Protein AF-A0ABD0XWW6-F1 (afdb_monomer)

Nearest PDB structures (foldseek):
  5okc-assembly2_B  TM=7.308E-01  e=3.152E-10  Saccharomyces cerevisiae S288C
  5msm-assembly1_A  TM=7.434E-01  e=5.131E-10  Saccharomyces cerevisiae S288C
  5oki-assembly1_G  TM=7.152E-01  e=3.560E-10  Saccharomyces cerevisiae S288C
  5msm-assembly2_D  TM=6.848E-01  e=6.547E-10  Saccharomyces cerevisiae S288C
  5oki-assembly2_C  TM=6.981E-01  e=3.603E-09  Saccharomyces cerevisiae S288C

Sequence (220 aa):
MASKNYENKKQETTEIVTYVRTIDDVKTVIGHAKLDSGELRPLTQVLYMGESTPDYRLLELTPEVAQALREGSELVFRGKRDDRAVLCTSDATFEAKEAETSNSLLLIPGLKFPAEIPAADGSDRILERKEIVGVFYEYIELRKSTPRLGRLRSLLVPYAGPELERDDDTTQSFTTESLLESGGAQMSREELDVALRELTAFQVDGTRKELIYLQSIQYH

pLDDT: mean 81.12, std 18.01, range [33.34, 97.44]

Organism: NCBI:txid642074

Radius of gyration: 30.98 Å; Cα contacts (8 Å, |Δi|>4): 294; chains: 1; bounding box: 64×81×83 Å

Foldseek 3Di:
DDDDDDDDDDDPDPPPPDDDDDPVNVVVVCVVVVHDPLQDFLEDEDEDADPAQPPDAAADDDPVRVVCVVVVWDWDWFADPPDQIWIATQAFIWGKDKDFDPDKDFDKPPDDDPVRTDRCPVDHRDYHYIHGNDIDGMHIYIHTDQWDCPLVVVLAAADPDPVPDDPPVPRDADDLVRCRVVSSTNTHSNSSVVSLVVQCWDFDPDPTGHTHGYDPPPDD

Solvent-accessible surface area (backbone atoms only — not comparable to full-atom values): 13699 Å² total; per-residue (Å²): 135,86,82,81,84,82,81,83,78,80,81,82,80,80,79,80,78,77,86,76,89,50,70,67,57,51,53,52,51,38,58,75,68,69,53,63,71,85,80,40,58,35,69,45,76,46,80,40,82,42,98,57,67,68,98,75,80,51,69,56,68,52,74,68,58,48,48,39,53,75,74,68,50,67,74,44,80,29,43,47,96,91,48,78,42,27,41,19,41,63,67,44,30,21,42,47,41,84,42,78,49,100,56,80,44,73,43,49,80,87,71,79,54,76,90,78,46,68,75,63,81,82,64,77,74,44,80,40,87,38,46,37,40,39,80,36,51,55,32,32,43,65,41,85,48,78,72,68,59,71,55,46,56,74,67,42,49,75,52,79,48,85,92,65,63,67,97,54,90,82,65,80,68,40,43,78,65,49,32,48,73,70,24,57,37,64,46,10,61,51,46,45,58,52,48,34,55,76,53,52,39,45,73,47,96,62,101,57,57,31,42,26,22,63,65,81,79,77,84,124

InterPro domains:
  IPR019128 Sister chromatid cohesion protein Dcc1 [PF09724] (56-207)
  IPR019128 Sister chromatid cohesion protein Dcc1 [PTHR13395] (30-207)

Structure (mmCIF, N/CA/C/O backbone):
data_AF-A0ABD0XWW6-F1
#
_entry.id   AF-A0ABD0XWW6-F1
#
loop_
_atom_site.group_PDB
_atom_site.id
_atom_site.type_symbol
_atom_site.label_atom_id
_atom_site.label_alt_id
_atom_site.label_comp_id
_atom_site.label_asym_id
_atom_site.label_entity_id
_atom_site.label_seq_id
_atom_site.pdbx_PDB_ins_code
_atom_site.Cartn_x
_atom_site.Cartn_y
_atom_site.Cartn_z
_atom_site.occupancy
_atom_site.B_iso_or_equiv
_atom_site.auth_seq_id
_atom_site.auth_comp_id
_atom_site.auth_asym_id
_atom_site.auth_atom_id
_atom_site.pdbx_PDB_model_num
ATOM 1 N N . MET A 1 1 ? 3.901 -67.668 32.234 1.00 37.88 1 MET A N 1
ATOM 2 C CA . MET A 1 1 ? 4.712 -66.455 31.992 1.00 37.88 1 MET A CA 1
ATOM 3 C C . MET A 1 1 ? 3.785 -65.386 31.449 1.00 37.88 1 MET A C 1
ATOM 5 O O . MET A 1 1 ? 2.943 -65.703 30.623 1.00 37.88 1 MET A O 1
ATOM 9 N N . ALA A 1 2 ? 3.851 -64.197 32.040 1.00 33.59 2 ALA A N 1
ATOM 10 C CA . ALA A 1 2 ? 2.798 -63.191 32.032 1.00 33.59 2 ALA A CA 1
ATOM 11 C C . ALA A 1 2 ? 2.729 -62.372 30.734 1.00 33.59 2 ALA A C 1
ATOM 13 O O . ALA A 1 2 ? 3.732 -61.804 30.304 1.00 33.59 2 ALA A O 1
ATOM 14 N N . SER A 1 3 ? 1.520 -62.245 30.185 1.00 33.34 3 SER A N 1
ATOM 15 C CA . SER A 1 3 ? 1.154 -61.204 29.223 1.00 33.34 3 SER A CA 1
ATOM 16 C C . SER A 1 3 ? 0.865 -59.910 29.987 1.00 33.34 3 SER A C 1
ATOM 18 O O . SER A 1 3 ? 0.011 -59.889 30.873 1.00 33.34 3 SER A O 1
ATOM 20 N N . LYS A 1 4 ? 1.597 -58.837 29.676 1.00 37.00 4 LYS A N 1
ATOM 21 C CA . LYS A 1 4 ? 1.363 -57.496 30.226 1.00 37.00 4 LYS A CA 1
ATOM 22 C C . LYS A 1 4 ? 0.306 -56.779 29.384 1.00 37.00 4 LYS A C 1
ATOM 24 O O . LYS A 1 4 ? 0.578 -56.433 28.239 1.00 37.00 4 LYS A O 1
ATOM 29 N N . ASN A 1 5 ? -0.861 -56.529 29.972 1.00 36.97 5 ASN A N 1
ATOM 30 C CA . ASN A 1 5 ? -1.795 -55.513 29.494 1.00 36.97 5 ASN A CA 1
ATOM 31 C C . ASN A 1 5 ? -1.258 -54.139 29.912 1.00 36.97 5 ASN A C 1
ATOM 33 O O . ASN A 1 5 ? -1.101 -53.875 31.102 1.00 36.97 5 ASN A O 1
ATOM 37 N N . TYR A 1 6 ? -0.961 -53.285 28.937 1.00 34.41 6 TYR A N 1
ATOM 38 C CA . TYR A 1 6 ? -0.741 -51.861 29.167 1.00 34.41 6 TYR A CA 1
ATOM 39 C C . TYR A 1 6 ? -2.100 -51.160 29.118 1.00 34.41 6 TYR A C 1
ATOM 41 O O . TYR A 1 6 ? -2.761 -51.141 28.082 1.00 34.41 6 TYR A O 1
ATOM 49 N N . GLU A 1 7 ? -2.528 -50.627 30.259 1.00 39.66 7 GLU A N 1
ATOM 50 C CA . GLU A 1 7 ? -3.723 -49.797 30.383 1.00 39.66 7 GLU A CA 1
ATOM 51 C C . GLU A 1 7 ? -3.531 -48.450 29.674 1.00 39.66 7 GLU A C 1
ATOM 53 O O . GLU A 1 7 ? -2.524 -47.757 29.846 1.00 39.66 7 GLU A O 1
ATOM 58 N N . ASN A 1 8 ? -4.539 -48.083 28.883 1.00 37.31 8 ASN A N 1
ATOM 59 C CA . ASN A 1 8 ? -4.685 -46.793 28.221 1.00 37.31 8 ASN A CA 1
ATOM 60 C C . ASN A 1 8 ? -4.735 -45.650 29.247 1.00 37.31 8 ASN A C 1
ATOM 62 O O . ASN A 1 8 ? -5.709 -45.513 29.990 1.00 37.31 8 ASN A O 1
ATOM 66 N N . LYS A 1 9 ? -3.738 -44.760 29.223 1.00 40.16 9 LYS A N 1
ATOM 67 C CA . LYS A 1 9 ? -3.875 -43.417 29.800 1.00 40.16 9 LYS A CA 1
ATOM 68 C C . LYS A 1 9 ? -4.798 -42.592 28.902 1.00 40.16 9 LYS A C 1
ATOM 70 O O . LYS A 1 9 ? -4.455 -42.305 27.758 1.00 40.16 9 LYS A O 1
ATOM 75 N N . LYS A 1 10 ? -5.967 -42.225 29.433 1.00 42.50 10 LYS A N 1
ATOM 76 C CA . LYS A 1 10 ? -6.870 -41.222 28.854 1.00 42.50 10 LYS A CA 1
ATOM 77 C C . LYS A 1 10 ? -6.093 -39.929 28.582 1.00 42.50 10 LYS A C 1
ATOM 79 O O . LYS A 1 10 ? -5.456 -39.397 29.486 1.00 42.50 10 LYS A O 1
ATOM 84 N N . GLN A 1 11 ? -6.155 -39.451 27.344 1.00 44.72 11 GLN A N 1
ATOM 85 C CA . GLN A 1 11 ? -5.755 -38.098 26.976 1.00 44.72 11 GLN A CA 1
ATOM 86 C C . GLN A 1 11 ? -6.822 -37.138 27.515 1.00 44.72 11 GLN A C 1
ATOM 88 O O . GLN A 1 11 ? -7.965 -37.174 27.064 1.00 44.72 11 GLN A O 1
ATOM 93 N N . GLU A 1 12 ? -6.472 -36.327 28.511 1.00 42.78 12 GLU A N 1
ATOM 94 C CA . GLU A 1 12 ? -7.276 -35.172 28.912 1.00 42.78 12 GLU A CA 1
ATOM 95 C C . GLU A 1 12 ? -7.190 -34.121 27.805 1.00 42.78 12 GLU A C 1
ATOM 97 O O . GLU A 1 12 ? -6.126 -33.578 27.510 1.00 42.78 12 GLU A O 1
ATOM 102 N N . THR A 1 13 ? -8.317 -33.881 27.143 1.00 40.31 13 THR A N 1
ATOM 103 C CA . THR A 1 13 ? -8.487 -32.782 26.199 1.00 40.31 13 THR A CA 1
ATOM 104 C C . THR A 1 13 ? -8.699 -31.516 27.023 1.00 40.31 13 THR A C 1
ATOM 106 O O . THR A 1 13 ? -9.773 -31.312 27.581 1.00 40.31 13 THR A O 1
ATOM 109 N N . THR A 1 14 ? -7.664 -30.691 27.167 1.00 44.31 14 THR A N 1
ATOM 110 C CA . THR A 1 14 ? -7.791 -29.380 27.811 1.00 44.31 14 THR A CA 1
ATOM 111 C C . THR A 1 14 ? -8.633 -28.483 26.908 1.00 44.31 14 THR A C 1
ATOM 113 O O . THR A 1 14 ? -8.141 -27.980 25.899 1.00 44.31 14 THR A O 1
ATOM 116 N N . GLU A 1 15 ? -9.910 -28.303 27.240 1.00 46.75 15 GLU A N 1
ATOM 117 C CA . GLU A 1 15 ? -10.746 -27.277 26.620 1.00 46.75 15 GLU A CA 1
ATOM 118 C C . GLU A 1 15 ? -10.122 -25.905 26.907 1.00 46.75 15 GLU A C 1
ATOM 120 O O . GLU A 1 15 ? -10.083 -25.441 28.049 1.00 46.75 15 GLU A O 1
ATOM 125 N N . ILE A 1 16 ? -9.591 -25.254 25.872 1.00 59.53 16 ILE A N 1
ATOM 126 C CA . ILE A 1 16 ? -9.167 -23.859 25.964 1.00 59.53 16 ILE A CA 1
ATOM 127 C C . ILE A 1 16 ? -10.449 -23.030 26.008 1.00 59.53 16 ILE A C 1
ATOM 129 O O . ILE A 1 16 ? -11.029 -22.704 24.975 1.00 59.53 16 ILE A O 1
ATOM 133 N N . VAL A 1 17 ? -10.921 -22.712 27.213 1.00 59.56 17 VAL A N 1
ATOM 134 C CA . VAL A 1 17 ? -12.031 -21.775 27.391 1.00 59.56 17 VAL A CA 1
ATOM 135 C C . VAL A 1 17 ? -11.542 -20.395 26.956 1.00 59.56 17 VAL A C 1
ATOM 137 O O . VAL A 1 17 ? -10.771 -19.736 27.655 1.00 59.56 17 VAL A O 1
ATOM 140 N N . THR A 1 18 ? -11.965 -19.951 25.775 1.00 75.12 18 THR A N 1
ATOM 141 C CA . THR A 1 18 ? -11.701 -18.595 25.293 1.00 75.12 18 THR A CA 1
ATOM 142 C C . THR A 1 18 ? -12.451 -17.600 26.175 1.00 75.12 18 THR A C 1
ATOM 144 O O . THR A 1 18 ? -13.680 -17.618 26.228 1.00 75.12 18 THR A O 1
ATOM 147 N N . TYR A 1 19 ? -11.719 -16.738 26.881 1.00 84.69 19 TYR A N 1
ATOM 148 C CA . TYR A 1 19 ? -12.300 -15.715 27.749 1.00 84.69 19 TYR A CA 1
ATOM 149 C C . TYR A 1 19 ? -13.230 -14.773 26.966 1.00 84.69 19 TYR A C 1
ATOM 151 O O . TYR A 1 19 ? -12.827 -14.179 25.965 1.00 84.69 19 TYR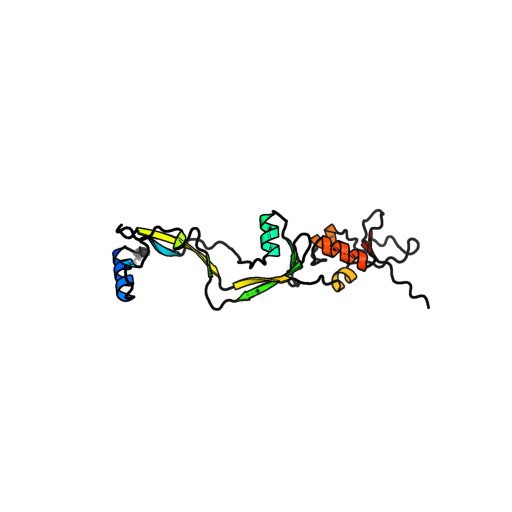 A O 1
ATOM 159 N N . VAL A 1 20 ? -14.460 -14.590 27.451 1.00 91.25 20 VAL A N 1
ATOM 160 C CA . VAL A 1 20 ? -15.443 -13.655 26.887 1.00 91.25 20 VAL A CA 1
ATOM 161 C C . VAL A 1 20 ? -15.618 -12.486 27.851 1.00 91.25 20 VAL A C 1
ATOM 163 O O . VAL A 1 20 ? -15.899 -12.683 29.029 1.00 91.25 20 VAL A O 1
ATOM 166 N N . ARG A 1 21 ? -15.442 -11.260 27.350 1.00 94.31 21 ARG A N 1
ATOM 167 C CA . ARG A 1 21 ? -15.533 -10.034 28.142 1.00 94.31 21 ARG A CA 1
ATOM 168 C C . ARG A 1 21 ? -16.995 -9.754 28.466 1.00 94.31 21 ARG A C 1
ATOM 170 O O . ARG A 1 21 ? -17.825 -9.704 27.562 1.00 94.31 21 ARG A O 1
ATOM 177 N N . THR A 1 22 ? -17.283 -9.505 29.736 1.00 95.44 22 THR A N 1
ATOM 178 C CA . THR A 1 22 ? -18.622 -9.141 30.213 1.00 95.44 22 THR A CA 1
ATOM 179 C C . THR A 1 22 ? -18.749 -7.640 30.474 1.00 95.44 22 THR A C 1
ATOM 181 O O . THR A 1 22 ? -17.762 -6.902 30.509 1.00 95.44 22 THR A O 1
ATOM 184 N N . ILE A 1 23 ? -19.983 -7.160 30.658 1.00 94.81 23 ILE A N 1
ATOM 185 C CA . ILE A 1 23 ? -20.244 -5.752 30.997 1.00 94.81 23 ILE A CA 1
ATOM 186 C C . ILE A 1 23 ? -19.627 -5.401 32.358 1.00 94.81 23 ILE A C 1
ATOM 188 O O . ILE A 1 23 ? -19.084 -4.308 32.515 1.00 94.81 23 ILE A O 1
ATOM 192 N N . ASP A 1 24 ? -19.666 -6.319 33.325 1.00 94.81 24 ASP A N 1
ATOM 193 C CA . ASP A 1 24 ? -19.107 -6.090 34.660 1.00 94.81 24 ASP A CA 1
ATOM 194 C C . ASP A 1 24 ? -17.578 -6.017 34.638 1.00 94.81 24 ASP A C 1
ATOM 196 O O . ASP A 1 24 ? -16.993 -5.173 35.323 1.00 94.81 24 ASP A O 1
ATOM 200 N N . ASP A 1 25 ? -16.927 -6.794 33.766 1.00 95.06 25 ASP A N 1
ATOM 201 C CA . ASP A 1 25 ? -15.493 -6.639 33.507 1.00 95.06 25 ASP A CA 1
ATOM 202 C C . ASP A 1 25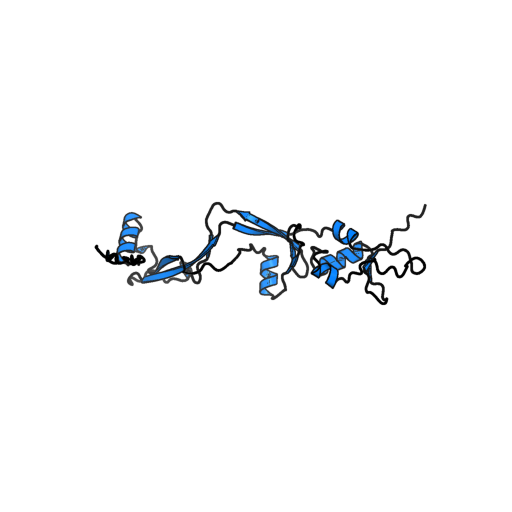 ? -15.177 -5.236 32.975 1.00 95.06 25 ASP A C 1
ATOM 204 O O . ASP A 1 25 ? -14.221 -4.596 33.410 1.00 95.06 25 ASP A O 1
ATOM 208 N N . VAL A 1 26 ? -15.987 -4.732 32.038 1.00 94.75 26 VAL A N 1
ATOM 209 C CA . VAL A 1 26 ? -15.800 -3.393 31.460 1.00 94.75 26 VAL A CA 1
ATOM 210 C C . VAL A 1 26 ? -16.021 -2.305 32.509 1.00 94.75 26 VAL A C 1
ATOM 212 O O . VAL A 1 26 ? -15.208 -1.388 32.602 1.00 94.75 26 VAL A O 1
ATOM 215 N N . LYS A 1 27 ? -17.065 -2.415 33.339 1.00 93.00 27 LYS A N 1
ATOM 216 C CA . LYS A 1 27 ? -17.309 -1.488 34.458 1.00 93.00 27 LYS A CA 1
ATOM 217 C C . LYS A 1 27 ? -16.139 -1.479 35.443 1.00 93.00 27 LYS A C 1
ATOM 219 O O . LYS A 1 27 ? -15.698 -0.408 35.853 1.00 93.00 27 LYS A O 1
ATOM 224 N N . THR A 1 28 ? -15.601 -2.655 35.763 1.00 95.06 28 THR A N 1
ATOM 225 C CA . THR A 1 28 ? -14.418 -2.809 36.622 1.00 95.06 28 THR A CA 1
ATOM 226 C C . THR A 1 28 ? -13.201 -2.095 36.026 1.00 95.06 28 THR A C 1
ATOM 228 O O . THR A 1 28 ? -12.542 -1.317 36.714 1.00 95.06 28 THR A O 1
ATOM 231 N N . VAL A 1 29 ? -12.935 -2.279 34.727 1.00 94.25 29 VAL A N 1
ATOM 232 C CA . VAL A 1 29 ? -11.824 -1.610 34.022 1.00 94.25 29 VAL A CA 1
ATOM 233 C C . VAL A 1 29 ? -12.005 -0.089 33.976 1.00 94.25 29 VAL A C 1
ATOM 235 O O . VAL A 1 29 ? -11.055 0.634 34.267 1.00 94.25 29 VAL A O 1
ATOM 238 N N . ILE A 1 30 ? -13.209 0.405 33.669 1.00 93.19 30 ILE A N 1
ATOM 239 C CA . ILE A 1 30 ? -13.539 1.844 33.687 1.00 93.19 30 ILE A CA 1
ATOM 240 C C . ILE A 1 30 ? -13.269 2.433 35.079 1.00 93.19 30 ILE A C 1
ATOM 242 O O . ILE A 1 30 ? -12.617 3.473 35.191 1.00 93.19 30 ILE A O 1
ATOM 246 N N . GLY A 1 31 ? -13.703 1.738 36.137 1.00 93.50 31 GLY A N 1
ATOM 247 C CA . GLY A 1 31 ? -13.471 2.141 37.524 1.00 93.50 31 GLY A CA 1
ATOM 248 C C . GLY A 1 31 ? -11.986 2.196 37.891 1.00 93.50 31 GLY A C 1
ATOM 249 O O . GLY A 1 31 ? -11.530 3.185 38.465 1.00 93.50 31 GLY A O 1
ATOM 250 N N . HIS A 1 32 ? -11.200 1.185 37.507 1.00 95.69 32 HIS A N 1
ATOM 251 C CA . HIS A 1 32 ? -9.748 1.184 37.722 1.00 95.69 32 HIS A CA 1
ATOM 252 C C . HIS A 1 32 ? -9.029 2.299 36.956 1.00 95.69 32 HIS A C 1
ATOM 254 O O . HIS A 1 32 ? -8.077 2.882 37.476 1.00 95.69 32 HIS A O 1
ATOM 260 N N . ALA A 1 33 ? -9.503 2.622 35.753 1.00 94.19 33 ALA A N 1
ATOM 261 C CA . ALA A 1 33 ? -8.977 3.710 34.937 1.00 94.19 33 ALA A CA 1
ATOM 262 C C . ALA A 1 33 ? -9.426 5.106 35.415 1.00 94.19 33 ALA A C 1
ATOM 264 O O . ALA A 1 33 ? -8.937 6.102 34.887 1.00 94.19 33 ALA A O 1
ATOM 265 N N . LYS A 1 34 ? -10.318 5.190 36.418 1.00 93.81 34 LYS A N 1
ATOM 266 C CA . LYS A 1 34 ? -10.910 6.440 36.935 1.00 93.81 34 LYS A CA 1
ATOM 267 C C . LYS A 1 34 ? -11.585 7.279 35.843 1.00 93.81 34 LYS A C 1
ATOM 269 O O . LYS A 1 34 ? -11.552 8.505 35.896 1.00 93.81 34 LYS A O 1
ATOM 274 N N . LEU A 1 35 ? -12.170 6.613 34.850 1.00 91.44 35 LEU A N 1
ATOM 275 C CA . LEU A 1 35 ? -12.908 7.271 33.775 1.00 91.44 35 LEU A CA 1
ATOM 276 C C . LEU A 1 35 ? -14.341 7.554 34.228 1.00 91.44 35 LEU A C 1
ATOM 278 O O . LEU A 1 35 ? -14.965 6.703 34.868 1.00 91.44 35 LEU A O 1
ATOM 282 N N . ASP A 1 36 ? -14.879 8.716 33.859 1.00 88.31 36 ASP A N 1
ATOM 283 C CA . ASP A 1 36 ? -16.295 9.002 34.067 1.00 88.31 36 ASP A CA 1
ATOM 284 C C . ASP A 1 36 ? -17.133 8.254 33.024 1.00 88.31 36 ASP A C 1
ATOM 286 O O . ASP A 1 36 ? -17.055 8.502 31.821 1.00 88.31 36 ASP A O 1
ATOM 290 N N . SER A 1 37 ? -17.964 7.324 33.491 1.00 83.56 37 SER A N 1
ATOM 291 C CA . SER A 1 37 ? -18.870 6.566 32.631 1.00 83.56 37 SER A CA 1
ATOM 292 C C . SER A 1 37 ? -19.864 7.436 31.854 1.00 83.56 37 SER A C 1
ATOM 294 O O . SER A 1 37 ? -20.286 7.009 30.780 1.00 83.56 37 SER A O 1
ATOM 296 N N . GLY A 1 38 ? -20.213 8.624 32.365 1.00 84.69 38 GLY A N 1
ATOM 297 C CA . GLY A 1 38 ? -21.102 9.579 31.700 1.00 84.69 38 GLY A CA 1
ATOM 298 C C . GLY A 1 38 ? -20.455 10.290 30.509 1.00 84.69 38 GLY A C 1
ATOM 299 O O . GLY A 1 38 ? -21.157 10.729 29.602 1.00 84.69 38 GLY A O 1
ATOM 300 N N . GLU A 1 39 ? -19.122 10.347 30.467 1.00 86.62 39 GLU A N 1
ATOM 301 C CA . GLU A 1 39 ? -18.358 10.917 29.349 1.00 86.62 39 GLU A CA 1
ATOM 302 C C . GLU A 1 39 ? -18.062 9.882 28.248 1.00 86.62 39 GLU A C 1
ATOM 304 O O . GLU A 1 39 ? -17.623 10.226 27.147 1.00 86.62 39 GLU A O 1
ATOM 309 N N . LEU A 1 40 ? -18.318 8.598 28.515 1.00 89.56 40 LEU A N 1
ATOM 310 C CA . LEU A 1 40 ? -18.080 7.510 27.574 1.00 89.56 40 LEU A CA 1
ATOM 311 C C . LEU A 1 40 ? -19.327 7.203 26.744 1.00 89.56 40 LEU A C 1
ATOM 313 O O . LEU A 1 40 ? -20.445 7.126 27.247 1.00 89.56 40 LEU A O 1
ATOM 317 N N . ARG A 1 41 ? -19.119 6.889 25.463 1.00 91.50 41 ARG A N 1
ATOM 318 C CA . ARG A 1 41 ? -20.184 6.361 24.599 1.00 91.50 41 ARG A CA 1
ATOM 319 C C . ARG A 1 41 ? -20.730 5.034 25.161 1.00 91.50 41 ARG A C 1
ATOM 321 O O . ARG A 1 41 ? -19.966 4.275 25.776 1.00 91.50 41 ARG A O 1
ATOM 328 N N . PRO A 1 42 ? -22.018 4.713 24.931 1.00 91.88 42 PRO A N 1
ATOM 329 C CA . PRO A 1 42 ? -22.644 3.507 25.476 1.00 91.88 42 PRO A CA 1
ATOM 330 C C . PRO A 1 42 ? -22.154 2.217 24.801 1.00 91.88 42 PRO A C 1
ATOM 332 O O . PRO A 1 42 ? -22.371 1.135 25.330 1.00 91.88 42 PRO A O 1
ATOM 335 N N . LEU A 1 43 ? -21.450 2.296 23.668 1.00 94.12 43 LEU A N 1
ATOM 336 C CA . LEU A 1 43 ? -20.872 1.133 22.995 1.00 94.12 43 LEU A CA 1
ATOM 337 C C . LEU A 1 43 ? -19.422 0.889 23.434 1.00 94.12 43 LEU A C 1
ATOM 339 O O . LEU A 1 43 ? -18.569 1.767 23.301 1.00 94.12 43 LEU A O 1
ATOM 343 N N . THR A 1 44 ? -19.121 -0.330 23.877 1.00 94.50 44 THR A N 1
ATOM 344 C CA . THR A 1 44 ? -17.755 -0.827 24.071 1.00 94.50 44 THR A CA 1
ATOM 345 C C . THR A 1 44 ? -17.447 -1.897 23.028 1.00 94.50 44 THR A C 1
ATOM 347 O O . THR A 1 44 ? -18.075 -2.953 22.999 1.00 94.50 44 THR A O 1
ATOM 350 N N . GLN A 1 45 ? -16.450 -1.634 22.183 1.00 95.38 45 GLN A N 1
ATOM 351 C CA . GLN A 1 45 ? -15.968 -2.591 21.186 1.00 95.38 45 GLN A CA 1
ATOM 352 C C . GLN A 1 45 ? -14.826 -3.418 21.787 1.00 95.38 45 GLN A C 1
ATOM 354 O O . GLN A 1 45 ? -13.772 -2.876 22.115 1.00 95.38 45 GLN A O 1
ATOM 359 N N . VAL A 1 46 ? -15.045 -4.719 21.971 1.00 95.88 46 VAL A N 1
ATOM 360 C CA . VAL A 1 46 ? -14.077 -5.646 22.566 1.00 95.88 46 VAL A CA 1
ATOM 361 C C . VAL A 1 46 ? -13.303 -6.336 21.452 1.00 95.88 46 VAL A C 1
ATOM 363 O O . VAL A 1 46 ? -13.897 -6.997 20.600 1.00 95.88 46 VAL A O 1
ATOM 366 N N . LEU A 1 47 ? -11.981 -6.186 21.470 1.00 94.88 47 LEU A N 1
ATOM 367 C CA . LEU A 1 47 ? -11.101 -6.722 20.437 1.00 94.88 47 LEU A CA 1
ATOM 368 C C . LEU A 1 47 ? -10.666 -8.151 20.769 1.00 94.88 47 LEU A C 1
ATOM 370 O O . LEU A 1 47 ? -10.217 -8.428 21.881 1.00 94.88 47 LEU A O 1
ATOM 374 N N . TYR A 1 48 ? -10.762 -9.032 19.781 1.00 93.88 48 TYR A N 1
ATOM 375 C CA . TYR A 1 48 ? -10.302 -10.415 19.825 1.00 93.88 48 TYR A CA 1
ATOM 376 C C . TYR A 1 48 ? -9.416 -10.698 18.622 1.00 93.88 48 TYR A C 1
ATOM 378 O O . TYR A 1 48 ? -9.627 -10.125 17.557 1.00 93.88 48 TYR A O 1
ATOM 386 N N . MET A 1 49 ? -8.463 -11.615 18.764 1.00 92.19 49 MET A N 1
ATOM 387 C CA . MET A 1 49 ? -7.768 -12.149 17.596 1.00 92.19 49 MET A CA 1
ATOM 388 C C . MET A 1 49 ? -8.750 -12.972 16.761 1.00 92.19 49 MET A C 1
ATOM 390 O O . MET A 1 49 ? -9.464 -13.812 17.312 1.00 92.19 49 MET A O 1
ATOM 394 N N . GLY A 1 50 ? -8.812 -12.695 15.459 1.00 89.00 50 GLY A N 1
ATOM 395 C CA . GLY A 1 50 ? -9.527 -13.546 14.513 1.00 89.00 50 GLY A CA 1
ATOM 396 C C . GLY A 1 50 ? -8.833 -14.901 14.354 1.00 89.00 50 GLY A C 1
ATOM 397 O O . GLY A 1 50 ? -7.651 -15.049 14.664 1.00 89.00 50 GLY A O 1
ATOM 398 N N . GLU A 1 51 ? -9.568 -15.895 13.861 1.00 84.50 51 GLU A N 1
ATOM 399 C CA . GLU A 1 51 ? -9.053 -17.261 13.663 1.00 84.50 51 GLU A CA 1
ATOM 400 C C . GLU A 1 51 ? -8.065 -17.368 12.493 1.00 84.50 51 GLU A C 1
ATOM 402 O O . GLU A 1 51 ? -7.229 -18.267 12.456 1.00 84.50 51 GLU A O 1
ATOM 407 N N . SER A 1 52 ? -8.153 -16.437 11.541 1.00 78.12 52 SER A N 1
ATOM 408 C CA . SER A 1 52 ? -7.301 -16.376 10.360 1.00 78.12 52 SER A CA 1
ATOM 409 C C . SER A 1 52 ? -6.724 -14.979 10.202 1.00 78.12 52 SER A C 1
ATOM 411 O O . SER A 1 52 ? -7.445 -13.985 10.288 1.00 78.12 52 SER A O 1
ATOM 413 N N . THR A 1 53 ? -5.434 -14.920 9.895 1.00 76.56 53 THR A N 1
ATOM 414 C CA . THR A 1 53 ? -4.735 -13.711 9.460 1.00 76.56 53 THR A CA 1
ATOM 415 C C . THR A 1 53 ? -4.481 -13.840 7.961 1.00 76.56 53 THR A C 1
ATOM 417 O O . THR A 1 53 ? -3.565 -14.569 7.571 1.00 76.56 53 THR A O 1
ATOM 420 N N . PRO A 1 54 ? -5.313 -13.231 7.098 1.00 81.75 54 PRO A N 1
ATOM 421 C CA . PRO A 1 54 ? -5.068 -13.249 5.664 1.00 81.75 54 PRO A CA 1
ATOM 422 C C . PRO A 1 54 ? -3.721 -12.594 5.357 1.00 81.75 54 PRO A C 1
ATOM 424 O O . PRO A 1 54 ? -3.258 -11.732 6.109 1.00 81.75 54 PRO A O 1
ATOM 427 N N . ASP A 1 55 ? -3.115 -12.982 4.239 1.00 88.88 55 ASP A N 1
ATOM 428 C CA . ASP A 1 55 ? -1.849 -12.412 3.775 1.00 88.88 55 ASP A CA 1
ATOM 429 C C . ASP A 1 55 ? -2.086 -11.031 3.146 1.00 88.88 55 ASP A C 1
ATOM 431 O O . ASP A 1 55 ? -2.140 -10.856 1.928 1.00 88.88 55 ASP A O 1
ATOM 435 N N . TYR A 1 56 ? -2.354 -10.050 4.004 1.00 93.06 56 TYR A N 1
ATOM 436 C CA . TYR A 1 56 ? -2.475 -8.653 3.619 1.00 93.06 56 TYR A CA 1
ATOM 437 C C . TYR A 1 56 ? -1.126 -7.948 3.738 1.00 93.06 56 TYR A C 1
ATOM 439 O O . TYR A 1 56 ? -0.303 -8.257 4.596 1.00 93.06 56 TYR A O 1
ATOM 447 N N . ARG A 1 57 ? -0.934 -6.916 2.919 1.00 93.56 57 ARG A N 1
ATOM 448 C CA . ARG A 1 57 ? 0.150 -5.942 3.072 1.00 93.56 57 ARG A CA 1
ATOM 449 C C . ARG A 1 57 ? -0.454 -4.550 3.099 1.00 93.56 57 ARG A C 1
ATOM 451 O O . ARG A 1 57 ? -1.443 -4.284 2.415 1.00 93.56 57 ARG A O 1
ATOM 458 N N . LEU A 1 58 ? 0.128 -3.671 3.905 1.00 95.75 58 LEU A N 1
ATOM 459 C CA . LEU A 1 58 ? -0.293 -2.279 3.982 1.00 95.75 58 LEU A CA 1
ATOM 460 C C . LEU A 1 58 ? 0.493 -1.463 2.960 1.00 95.75 58 LEU A C 1
ATOM 462 O O . LEU A 1 58 ? 1.718 -1.541 2.915 1.00 95.75 58 LEU A O 1
ATOM 466 N N . LEU A 1 59 ? -0.218 -0.681 2.155 1.00 96.19 59 LEU A N 1
ATOM 467 C CA . LEU A 1 59 ? 0.355 0.248 1.189 1.00 96.19 59 LEU A CA 1
ATOM 468 C C . LEU A 1 59 ? -0.080 1.664 1.559 1.00 96.19 59 LEU A C 1
ATOM 470 O O . LEU A 1 59 ? -1.276 1.949 1.633 1.00 96.19 59 LEU A O 1
ATOM 474 N N . GLU A 1 60 ? 0.886 2.547 1.783 1.00 95.38 60 GLU A N 1
ATOM 475 C CA . GLU A 1 60 ? 0.630 3.970 1.951 1.00 95.38 60 GLU A CA 1
ATOM 476 C C . GLU A 1 60 ? 0.332 4.595 0.586 1.00 95.38 60 GLU A C 1
ATOM 478 O O . GLU A 1 60 ? 1.140 4.532 -0.341 1.00 95.38 60 GLU A O 1
ATOM 483 N N . LEU A 1 61 ? -0.845 5.203 0.457 1.00 94.88 61 LEU A N 1
ATOM 484 C CA . LEU A 1 61 ? -1.272 5.842 -0.781 1.00 94.88 61 LEU A CA 1
ATOM 485 C C . LEU A 1 61 ? -0.980 7.339 -0.723 1.00 94.88 61 LEU A C 1
ATOM 487 O O . LEU A 1 61 ? -1.508 8.046 0.139 1.00 94.88 61 LEU A O 1
ATOM 491 N N . THR A 1 62 ? -0.209 7.841 -1.688 1.00 94.19 62 THR A N 1
ATOM 492 C CA . THR A 1 62 ? -0.116 9.289 -1.911 1.00 94.19 62 THR A CA 1
ATOM 493 C C . THR A 1 62 ? -1.463 9.822 -2.425 1.00 94.19 62 THR A C 1
ATOM 495 O O . THR A 1 62 ? -2.265 9.044 -2.959 1.00 94.19 62 THR A O 1
ATOM 498 N N . PRO A 1 63 ? -1.748 11.132 -2.306 1.00 94.81 63 PRO A N 1
ATOM 499 C CA . PRO A 1 63 ? -2.985 11.712 -2.829 1.00 94.81 63 PRO A CA 1
ATOM 500 C C . PRO A 1 63 ? -3.230 11.394 -4.309 1.00 94.81 63 PRO A C 1
ATOM 502 O O . PRO A 1 63 ? -4.361 11.106 -4.692 1.00 94.81 63 PRO A O 1
ATOM 505 N N . GLU A 1 64 ? -2.172 11.395 -5.120 1.00 93.06 64 GLU A N 1
ATOM 506 C CA . GLU A 1 64 ? -2.223 11.093 -6.551 1.00 93.06 64 GLU A CA 1
ATOM 507 C C . GLU A 1 64 ? -2.603 9.629 -6.806 1.00 93.06 64 GLU A C 1
ATOM 509 O O . GLU A 1 64 ? -3.523 9.352 -7.571 1.00 93.06 64 GLU A O 1
ATOM 514 N N . VAL A 1 65 ? -1.955 8.683 -6.116 1.00 95.19 65 VAL A N 1
ATOM 515 C CA . VAL A 1 65 ? -2.240 7.243 -6.263 1.00 95.19 65 VAL A CA 1
ATOM 516 C C . VAL A 1 65 ? -3.636 6.903 -5.733 1.00 95.19 65 VAL A C 1
ATOM 518 O O . VAL A 1 65 ? -4.372 6.131 -6.347 1.00 95.19 65 VAL A O 1
ATOM 521 N N . ALA A 1 66 ? -4.040 7.513 -4.616 1.00 95.62 66 ALA A N 1
ATOM 522 C CA . ALA A 1 66 ? -5.385 7.360 -4.072 1.00 95.62 66 ALA A CA 1
ATOM 523 C C . ALA A 1 66 ? -6.454 7.876 -5.045 1.00 95.62 66 ALA A C 1
ATOM 525 O O . ALA A 1 66 ? -7.517 7.269 -5.160 1.00 95.62 66 ALA A O 1
ATOM 526 N N . GLN A 1 67 ? -6.185 8.984 -5.740 1.00 94.62 67 GLN A N 1
ATOM 527 C CA . GLN A 1 67 ? -7.094 9.514 -6.751 1.00 94.62 67 GLN A CA 1
ATOM 528 C C . GLN A 1 67 ? -7.194 8.578 -7.959 1.00 94.62 67 GLN A C 1
ATOM 530 O O . GLN A 1 67 ? -8.308 8.222 -8.339 1.00 94.62 67 GLN A O 1
ATOM 535 N N . ALA A 1 68 ? -6.060 8.100 -8.477 1.00 93.06 68 ALA A N 1
ATOM 536 C CA . ALA A 1 68 ? -6.027 7.138 -9.576 1.00 93.06 68 ALA A CA 1
ATOM 537 C C . ALA A 1 68 ? -6.857 5.877 -9.259 1.00 93.06 68 ALA A C 1
ATOM 539 O O . ALA A 1 68 ? -7.673 5.447 -10.071 1.00 93.06 68 ALA A O 1
ATOM 540 N N . LEU A 1 69 ? -6.738 5.332 -8.042 1.00 93.12 69 LEU A N 1
ATOM 541 C CA . LEU A 1 69 ? -7.553 4.192 -7.602 1.00 93.12 69 LEU A CA 1
ATOM 542 C C . LEU A 1 69 ? -9.054 4.494 -7.571 1.00 93.12 69 LEU A C 1
ATOM 544 O O . LEU A 1 69 ? -9.854 3.651 -7.970 1.00 93.12 69 LEU A O 1
ATOM 548 N N . ARG A 1 70 ? -9.455 5.681 -7.098 1.00 95.31 70 ARG A N 1
ATOM 549 C CA . ARG A 1 70 ? -10.876 6.078 -7.060 1.00 95.31 70 ARG A CA 1
ATOM 550 C C . ARG A 1 70 ? -11.473 6.234 -8.453 1.00 95.31 70 ARG A C 1
ATOM 552 O O . ARG A 1 70 ? -12.660 5.979 -8.628 1.00 95.31 70 ARG A O 1
ATOM 559 N N . GLU A 1 71 ? -10.663 6.654 -9.416 1.00 95.31 71 GLU A N 1
ATOM 560 C CA . GLU A 1 71 ? -11.051 6.794 -10.822 1.00 95.31 71 GLU A CA 1
ATOM 561 C C . GLU A 1 71 ? -11.089 5.449 -11.563 1.00 95.31 71 GLU A C 1
ATOM 563 O O . GLU A 1 71 ? -11.587 5.381 -12.685 1.00 95.31 71 GLU A O 1
ATOM 568 N N . GLY A 1 72 ? -10.625 4.368 -10.927 1.00 93.56 72 GLY A N 1
ATOM 569 C CA . GLY A 1 72 ? -10.556 3.038 -11.529 1.00 93.56 72 GLY A CA 1
ATOM 570 C C . GLY A 1 72 ? -9.347 2.846 -12.445 1.00 93.56 72 GLY A C 1
ATOM 571 O O . GLY A 1 72 ? -9.343 1.919 -13.254 1.00 93.56 72 GLY A O 1
ATOM 572 N N . SER A 1 73 ? -8.335 3.708 -12.330 1.00 92.44 73 SER A N 1
ATOM 573 C CA . SER A 1 73 ? -7.084 3.587 -13.073 1.00 92.44 73 SER A CA 1
ATOM 574 C C . SER A 1 73 ? -6.291 2.360 -12.622 1.00 92.44 73 SER A C 1
ATOM 576 O O . SER A 1 73 ? -6.294 1.979 -11.449 1.00 92.44 73 SER A O 1
ATOM 578 N N . GLU A 1 74 ? -5.578 1.751 -13.566 1.00 91.19 74 GLU A N 1
ATOM 579 C CA . GLU A 1 74 ? -4.717 0.605 -13.295 1.00 91.19 74 GLU A CA 1
ATOM 580 C C . GLU A 1 74 ? -3.456 1.034 -12.529 1.00 91.19 74 GLU A C 1
ATOM 582 O O . GLU A 1 74 ? -2.802 2.021 -12.876 1.00 91.19 74 GLU A O 1
ATOM 587 N N . LEU A 1 75 ? -3.103 0.262 -11.498 1.00 94.12 75 LEU A N 1
ATOM 588 C CA . LEU A 1 75 ? -1.831 0.367 -10.793 1.00 94.12 75 LEU A CA 1
ATOM 589 C C . LEU A 1 75 ? -1.026 -0.914 -10.994 1.00 94.12 75 LEU A C 1
ATOM 591 O O . LEU A 1 75 ? -1.528 -2.008 -10.737 1.00 94.12 75 LEU A O 1
ATOM 595 N N . VAL A 1 76 ? 0.237 -0.781 -11.397 1.00 94.06 76 VAL A N 1
ATOM 596 C CA . VAL A 1 76 ? 1.086 -1.934 -11.723 1.00 94.06 76 VAL A CA 1
ATOM 597 C C . VAL A 1 76 ? 2.396 -1.873 -10.952 1.00 94.06 76 VAL A C 1
ATOM 599 O O . VAL A 1 76 ? 3.148 -0.906 -11.071 1.00 94.06 76 VAL A O 1
ATOM 602 N N . PHE A 1 77 ? 2.704 -2.929 -10.197 1.00 94.25 77 PHE A N 1
ATOM 603 C CA . PHE A 1 77 ? 4.047 -3.124 -9.656 1.00 94.25 77 PHE A CA 1
ATOM 604 C C . PHE A 1 77 ? 4.990 -3.633 -10.751 1.00 94.25 77 PHE A C 1
ATOM 606 O O . PHE A 1 77 ? 4.678 -4.600 -11.447 1.00 94.25 77 PHE A O 1
ATOM 613 N N . ARG A 1 78 ? 6.159 -2.999 -10.897 1.00 92.50 78 ARG A N 1
ATOM 614 C CA . ARG A 1 78 ? 7.178 -3.354 -11.895 1.00 92.50 78 ARG A CA 1
ATOM 615 C C . ARG A 1 78 ? 8.554 -3.547 -11.264 1.00 92.50 78 ARG A C 1
ATOM 617 O O . ARG A 1 78 ? 9.012 -2.747 -10.448 1.00 92.50 78 ARG A O 1
ATOM 624 N N . GLY A 1 79 ? 9.256 -4.578 -11.719 1.00 89.94 79 GLY A N 1
ATOM 625 C CA . GLY A 1 79 ? 10.634 -4.883 -11.338 1.00 89.94 79 GLY A CA 1
ATOM 626 C C . GLY A 1 79 ? 10.963 -6.352 -11.570 1.00 89.94 79 GLY A C 1
ATOM 627 O O . GLY A 1 79 ? 10.079 -7.206 -11.547 1.00 89.94 79 GLY A O 1
ATOM 628 N N . LYS A 1 80 ? 12.237 -6.654 -11.816 1.00 88.69 80 LYS A N 1
ATOM 629 C CA . LYS A 1 80 ? 12.764 -8.021 -11.789 1.00 88.69 80 LYS A CA 1
ATOM 630 C C . LYS A 1 80 ? 13.103 -8.410 -10.353 1.00 88.69 80 LYS A C 1
ATOM 632 O O . LYS A 1 80 ? 13.121 -7.580 -9.451 1.00 88.69 80 LYS A O 1
ATOM 637 N N . ARG A 1 81 ? 13.428 -9.689 -10.161 1.00 88.38 81 ARG A N 1
ATOM 638 C CA . ARG A 1 81 ? 13.707 -10.290 -8.848 1.00 88.38 81 ARG A CA 1
ATOM 639 C C . ARG A 1 81 ? 14.735 -9.524 -8.005 1.00 88.38 81 ARG A C 1
ATOM 641 O O . ARG A 1 81 ? 14.588 -9.469 -6.792 1.00 88.38 81 ARG A O 1
ATOM 648 N N . ASP A 1 82 ? 15.756 -8.962 -8.646 1.00 88.00 82 ASP A N 1
ATOM 649 C CA . ASP A 1 82 ? 16.864 -8.284 -7.966 1.00 88.00 82 ASP A CA 1
ATOM 650 C C . ASP A 1 82 ? 16.745 -6.741 -8.031 1.00 88.00 82 ASP A C 1
ATOM 652 O O . ASP A 1 82 ? 17.660 -6.024 -7.625 1.00 88.00 82 ASP A O 1
ATOM 656 N N . ASP A 1 83 ? 15.625 -6.216 -8.544 1.00 88.50 83 ASP A N 1
ATOM 657 C CA . ASP A 1 83 ? 15.368 -4.778 -8.607 1.00 88.50 83 ASP A CA 1
ATOM 658 C C . ASP A 1 83 ? 14.647 -4.276 -7.353 1.00 88.50 83 ASP A C 1
ATOM 660 O O . ASP A 1 83 ? 13.929 -5.005 -6.671 1.00 88.50 83 ASP A O 1
ATOM 664 N N . ARG A 1 84 ? 14.752 -2.968 -7.101 1.00 89.25 84 ARG A N 1
ATOM 665 C CA . ARG A 1 84 ? 13.783 -2.291 -6.234 1.00 89.25 84 ARG A CA 1
ATOM 666 C C . ARG A 1 84 ? 12.467 -2.170 -6.982 1.00 89.25 84 ARG A C 1
ATOM 668 O O . ARG A 1 84 ? 12.468 -1.652 -8.097 1.00 89.25 84 ARG A O 1
ATOM 675 N N . ALA A 1 85 ? 11.373 -2.622 -6.384 1.00 93.00 85 ALA A N 1
ATOM 676 C CA . ALA A 1 85 ? 10.059 -2.517 -6.998 1.00 93.00 85 ALA A CA 1
ATOM 677 C C . ALA A 1 85 ? 9.637 -1.048 -7.162 1.00 93.00 85 ALA A C 1
ATOM 679 O O . ALA A 1 85 ? 9.931 -0.192 -6.324 1.00 93.00 85 ALA A O 1
ATOM 680 N N . VAL A 1 86 ? 8.914 -0.773 -8.242 1.00 94.44 86 VAL A N 1
ATOM 681 C CA . VAL A 1 86 ? 8.205 0.493 -8.434 1.00 94.44 86 VAL A CA 1
ATOM 682 C C . VAL A 1 86 ? 6.719 0.223 -8.610 1.00 94.44 86 VAL A C 1
ATOM 684 O O . VAL A 1 86 ? 6.343 -0.829 -9.124 1.00 94.44 86 VAL A O 1
ATOM 687 N N . LEU A 1 87 ? 5.882 1.165 -8.198 1.00 95.62 87 LEU A N 1
ATOM 688 C CA . LEU A 1 87 ? 4.463 1.208 -8.515 1.00 95.62 87 LEU A CA 1
ATOM 689 C C . LEU A 1 87 ? 4.244 2.260 -9.600 1.00 95.62 87 LEU A C 1
ATOM 691 O O . LEU A 1 87 ? 4.692 3.396 -9.455 1.00 95.62 87 LEU A O 1
ATOM 695 N N . CYS A 1 88 ? 3.553 1.895 -10.670 1.00 94.81 88 CYS A N 1
ATOM 696 C CA . CYS A 1 88 ? 3.249 2.795 -11.774 1.00 94.81 88 CYS A CA 1
ATOM 697 C C . CYS A 1 88 ? 1.740 3.034 -11.864 1.00 94.81 88 CYS A C 1
ATOM 699 O O . CYS A 1 88 ? 0.967 2.074 -11.854 1.00 94.81 88 CYS A O 1
ATOM 701 N N . THR A 1 89 ? 1.345 4.301 -11.997 1.00 94.44 89 THR A N 1
ATOM 702 C CA . THR A 1 89 ? 0.065 4.698 -12.604 1.00 94.44 89 THR A CA 1
ATOM 703 C C . THR A 1 89 ? 0.219 4.691 -14.134 1.00 94.44 89 THR A C 1
ATOM 705 O O . THR A 1 89 ? 1.252 4.264 -14.665 1.00 94.44 89 THR A O 1
ATOM 708 N N . SER A 1 90 ? -0.785 5.174 -14.871 1.00 92.06 90 SER A N 1
ATOM 709 C CA . SER A 1 90 ? -0.6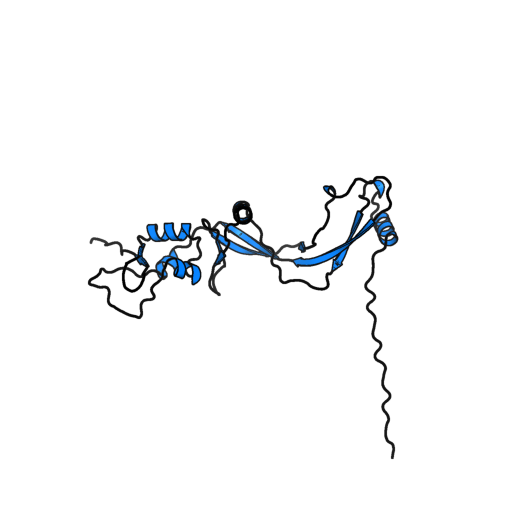64 5.395 -16.319 1.00 92.06 90 SER A CA 1
ATOM 710 C C . SER A 1 90 ? 0.439 6.401 -16.671 1.00 92.06 90 SER A C 1
ATOM 712 O O . SER A 1 90 ? 1.127 6.223 -17.678 1.00 92.06 90 SER A O 1
ATOM 714 N N . ASP A 1 91 ? 0.640 7.399 -15.807 1.00 93.31 91 ASP A N 1
ATOM 715 C CA . ASP A 1 91 ? 1.409 8.614 -16.077 1.00 93.31 91 ASP A CA 1
ATOM 716 C C . ASP A 1 91 ? 2.623 8.839 -15.157 1.00 93.31 91 ASP A C 1
ATOM 718 O O . ASP A 1 91 ? 3.516 9.605 -15.507 1.00 93.31 91 ASP A O 1
ATOM 722 N N . ALA A 1 92 ? 2.733 8.145 -14.023 1.00 94.00 92 ALA A N 1
ATOM 723 C CA . ALA A 1 92 ? 3.779 8.392 -13.032 1.00 94.00 92 ALA A CA 1
ATOM 724 C C . ALA A 1 92 ? 4.326 7.114 -12.386 1.00 94.00 92 ALA A C 1
ATOM 726 O O . ALA A 1 92 ? 3.631 6.103 -12.252 1.00 94.00 92 ALA A O 1
ATOM 727 N N . THR A 1 93 ? 5.574 7.194 -11.920 1.00 95.00 93 THR A N 1
ATOM 728 C CA . THR A 1 93 ? 6.258 6.091 -11.231 1.00 95.00 93 THR A CA 1
ATOM 729 C C . THR A 1 93 ? 6.680 6.445 -9.814 1.00 95.00 93 THR A C 1
ATOM 731 O O . THR A 1 93 ? 7.248 7.506 -9.542 1.00 95.00 93 THR A O 1
ATOM 734 N N . PHE A 1 94 ? 6.464 5.504 -8.902 1.00 95.88 94 PHE A N 1
ATOM 735 C CA . PHE A 1 94 ? 6.757 5.622 -7.483 1.00 95.88 94 PHE A CA 1
ATOM 736 C C . PHE A 1 94 ? 7.686 4.485 -7.054 1.00 95.88 94 PHE A C 1
ATOM 738 O O . PHE A 1 94 ? 7.374 3.317 -7.260 1.00 95.88 94 PHE A O 1
ATOM 745 N N . GLU A 1 95 ? 8.822 4.800 -6.437 1.00 95.31 95 GLU A N 1
ATOM 746 C CA . GLU A 1 95 ? 9.639 3.795 -5.753 1.00 95.31 95 GLU A CA 1
ATOM 747 C C . GLU A 1 95 ? 8.834 3.240 -4.574 1.00 95.31 95 GLU A C 1
ATOM 749 O O . GLU A 1 95 ? 8.328 4.009 -3.752 1.00 95.31 95 GLU A O 1
ATOM 754 N N . ALA A 1 96 ? 8.705 1.914 -4.515 1.00 95.94 96 ALA A N 1
ATOM 755 C CA . ALA A 1 96 ? 8.036 1.214 -3.431 1.00 95.94 96 ALA A CA 1
ATOM 756 C C . ALA A 1 96 ? 9.089 0.707 -2.447 1.00 95.94 96 ALA A C 1
ATOM 758 O O . ALA A 1 96 ? 10.011 -0.024 -2.825 1.00 95.94 96 ALA A O 1
ATOM 759 N N . LYS A 1 97 ? 8.971 1.105 -1.182 1.00 95.94 97 LYS A N 1
ATOM 760 C CA . LYS A 1 97 ? 9.934 0.742 -0.144 1.00 95.94 97 LYS A CA 1
ATOM 761 C C . LYS A 1 97 ? 9.217 0.301 1.119 1.00 95.94 97 LYS A C 1
ATOM 763 O O . LYS A 1 97 ? 8.227 0.889 1.515 1.00 95.94 97 LYS A O 1
ATOM 768 N N . GLU A 1 98 ? 9.734 -0.738 1.752 1.00 96.19 98 GLU A N 1
ATOM 769 C CA . GLU A 1 98 ? 9.238 -1.185 3.046 1.00 96.19 98 GLU A CA 1
ATOM 770 C C . GLU A 1 98 ? 9.715 -0.244 4.157 1.00 96.19 98 GLU A C 1
ATOM 772 O O . GLU A 1 98 ? 10.881 0.172 4.195 1.00 96.19 98 GLU A O 1
ATOM 777 N N . ALA A 1 99 ? 8.788 0.116 5.036 1.00 96.00 99 ALA A N 1
ATOM 778 C CA . ALA A 1 99 ? 9.005 0.965 6.188 1.00 96.00 99 ALA A CA 1
ATOM 779 C C . ALA A 1 99 ? 8.471 0.268 7.440 1.00 96.00 99 ALA A C 1
ATOM 781 O O . ALA A 1 99 ? 7.342 -0.218 7.466 1.00 96.00 99 ALA A O 1
ATOM 782 N N . GLU A 1 100 ? 9.288 0.251 8.488 1.00 95.81 100 GLU A N 1
ATOM 783 C CA . GLU A 1 100 ? 8.914 -0.276 9.798 1.00 95.81 100 GLU A CA 1
ATOM 784 C C . GLU A 1 100 ? 8.258 0.811 10.656 1.00 95.81 100 GLU A C 1
ATOM 786 O O . GLU A 1 100 ? 8.566 2.003 10.552 1.00 95.81 100 GLU A O 1
ATOM 791 N N . THR A 1 101 ? 7.376 0.393 11.558 1.00 92.69 101 THR A N 1
ATOM 792 C CA . THR A 1 101 ? 6.766 1.248 12.580 1.00 92.69 101 THR A CA 1
ATOM 793 C C . THR A 1 101 ? 7.112 0.731 13.973 1.00 92.69 101 THR A C 1
ATOM 795 O O . THR A 1 101 ? 7.122 -0.471 14.225 1.00 92.69 101 THR A O 1
ATOM 798 N N . SER A 1 102 ? 7.355 1.643 14.921 1.00 92.62 102 SER A N 1
ATOM 799 C CA . SER A 1 102 ? 7.571 1.279 16.329 1.00 92.62 102 SER A CA 1
ATOM 800 C C . SER A 1 102 ? 6.300 0.769 17.016 1.00 92.62 102 SER A C 1
ATOM 802 O O . SER A 1 102 ? 6.375 0.153 18.077 1.00 92.62 102 SER A O 1
ATOM 804 N N . ASN A 1 103 ? 5.135 1.067 16.436 1.00 92.00 103 ASN A N 1
ATOM 805 C CA . ASN A 1 103 ? 3.824 0.686 16.947 1.00 92.00 103 ASN A CA 1
ATOM 806 C C . ASN A 1 103 ? 3.179 -0.360 16.040 1.00 92.00 103 ASN A C 1
ATOM 808 O O . ASN A 1 103 ? 3.324 -0.30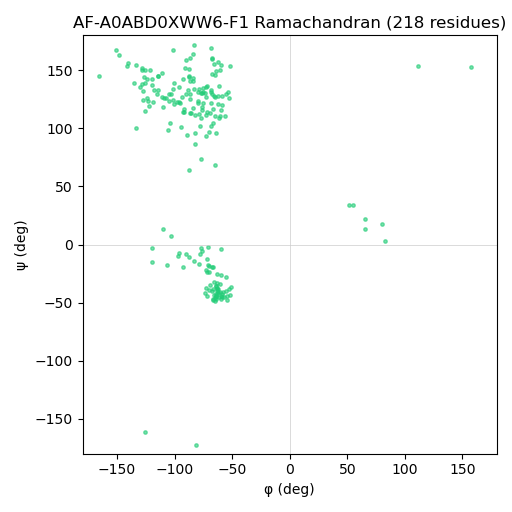2 14.821 1.00 92.00 103 ASN A O 1
ATOM 812 N N . SER A 1 104 ? 2.389 -1.252 16.631 1.00 93.38 104 SER A N 1
ATOM 813 C CA . SER A 1 104 ? 1.565 -2.201 15.885 1.00 93.38 104 SER A CA 1
ATOM 814 C C . SER A 1 104 ? 0.390 -1.507 15.199 1.00 93.38 104 SER A C 1
ATOM 816 O O . SER A 1 104 ? -0.321 -0.711 15.816 1.00 93.38 104 SER A O 1
ATOM 818 N N . LEU A 1 105 ? 0.142 -1.868 13.944 1.00 94.62 105 LEU A N 1
ATOM 819 C CA . LEU A 1 105 ? -1.035 -1.465 13.183 1.00 94.62 105 LEU A CA 1
ATOM 820 C C . LEU A 1 105 ? -2.036 -2.620 13.184 1.00 94.62 105 LEU A C 1
ATOM 822 O O . LEU A 1 105 ? -1.722 -3.721 12.737 1.00 94.62 105 LEU A O 1
ATOM 826 N N . LE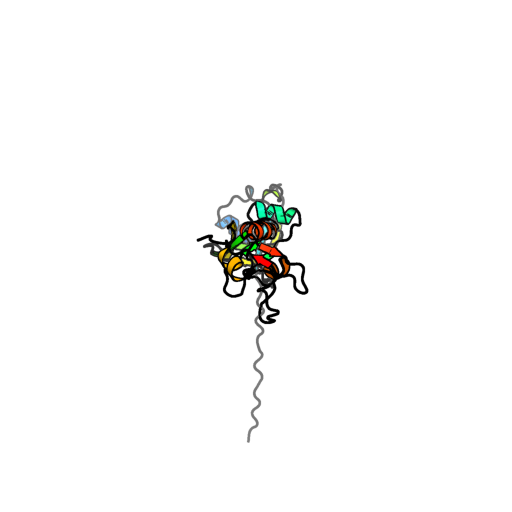U A 1 106 ? -3.239 -2.377 13.702 1.00 94.31 106 LEU A N 1
ATOM 827 C CA . LEU A 1 106 ? -4.296 -3.384 13.777 1.00 94.31 106 LEU A CA 1
ATOM 828 C C . LEU A 1 106 ? -5.308 -3.163 12.654 1.00 94.31 106 LEU A C 1
ATOM 830 O O . LEU A 1 106 ? -5.903 -2.089 12.562 1.00 94.31 106 LEU A O 1
ATOM 834 N N . LEU A 1 107 ? -5.551 -4.191 11.841 1.00 94.62 107 LEU A N 1
ATOM 835 C CA . LEU A 1 107 ? -6.637 -4.185 10.864 1.00 94.62 107 LEU A CA 1
ATOM 836 C C . LEU A 1 107 ? -7.883 -4.809 11.491 1.00 94.62 107 LEU A C 1
ATOM 838 O O . LEU A 1 107 ? -7.900 -5.995 11.823 1.00 94.62 107 LEU A O 1
ATOM 842 N N . ILE A 1 108 ? -8.914 -3.985 11.675 1.00 95.31 108 ILE A N 1
ATOM 843 C CA . ILE A 1 108 ? -10.149 -4.351 12.375 1.00 95.31 108 ILE A CA 1
ATOM 844 C C . ILE A 1 108 ? -11.349 -3.883 11.539 1.00 95.31 108 ILE A C 1
ATOM 846 O O . ILE A 1 108 ? -11.690 -2.696 11.562 1.00 95.31 108 ILE A O 1
ATOM 850 N N . PRO A 1 109 ? -12.002 -4.782 10.785 1.00 93.81 109 PRO A N 1
ATOM 851 C CA . PRO A 1 109 ? -13.140 -4.422 9.951 1.00 93.81 109 PRO A CA 1
ATOM 852 C C . PRO A 1 109 ? -14.320 -3.878 10.767 1.00 93.81 109 PRO A C 1
ATOM 854 O O . PRO A 1 109 ? -14.702 -4.423 11.806 1.00 93.81 109 PRO A O 1
ATOM 857 N N . GLY A 1 110 ? -14.927 -2.798 10.269 1.00 94.12 110 GLY A N 1
ATOM 858 C CA . GLY A 1 110 ? -16.142 -2.216 10.841 1.00 94.12 110 GLY A CA 1
ATOM 859 C C . GLY A 1 110 ? -15.973 -1.633 12.246 1.00 94.12 110 GLY A C 1
ATOM 860 O O . GLY A 1 110 ? -16.958 -1.556 12.982 1.00 94.12 110 GLY A O 1
ATOM 861 N N . LEU A 1 111 ? -14.751 -1.278 12.655 1.00 95.44 111 LEU A N 1
ATOM 862 C CA . LEU A 1 111 ? -14.518 -0.558 13.904 1.00 95.44 111 LEU A CA 1
ATOM 863 C C . LEU A 1 111 ? -15.209 0.812 13.842 1.00 95.44 111 LEU A C 1
ATOM 865 O O . LEU A 1 111 ? -14.906 1.617 12.968 1.00 95.44 111 LEU A O 1
ATOM 869 N N . LYS A 1 112 ? -16.129 1.065 14.773 1.00 95.19 112 LYS A N 1
ATOM 870 C CA . LYS A 1 112 ? -16.884 2.319 14.843 1.00 95.19 112 LYS A CA 1
ATOM 871 C C . LYS A 1 112 ? -16.087 3.387 15.573 1.00 95.19 112 LYS A C 1
ATOM 873 O O . LYS A 1 112 ? -15.576 3.140 16.671 1.00 95.19 112 LYS A O 1
ATOM 878 N N . PHE A 1 113 ? -16.042 4.579 15.003 1.00 92.50 113 PHE A N 1
ATOM 879 C CA . PHE A 1 113 ? -15.489 5.769 15.631 1.00 92.50 113 PHE A CA 1
ATOM 880 C C . PHE A 1 113 ? -16.544 6.491 16.482 1.00 92.50 113 PHE A C 1
ATOM 882 O O . PHE A 1 113 ? -17.746 6.310 16.278 1.00 92.50 113 PHE A O 1
ATOM 889 N N . PRO A 1 114 ? -16.134 7.361 17.426 1.00 90.19 114 PRO A N 1
ATOM 890 C CA . PRO A 1 114 ? -17.070 8.069 18.302 1.00 90.19 114 PRO A CA 1
ATOM 891 C C . PRO A 1 114 ? -18.163 8.870 17.580 1.00 90.19 114 PRO A C 1
ATOM 893 O O . PRO A 1 114 ? -19.239 9.051 18.141 1.00 90.19 114 PRO A O 1
ATOM 896 N N . ALA A 1 115 ? -17.902 9.345 16.358 1.00 91.12 115 ALA A N 1
ATOM 897 C CA . ALA A 1 115 ? -18.876 10.077 15.546 1.00 91.12 115 ALA A CA 1
ATOM 898 C C . ALA A 1 115 ? -20.024 9.191 15.022 1.00 91.12 115 ALA A C 1
ATOM 900 O O . ALA A 1 115 ? -21.106 9.698 14.746 1.00 91.12 115 ALA A O 1
ATOM 901 N N . GLU A 1 116 ? -19.805 7.878 14.912 1.00 91.62 116 GLU A N 1
ATOM 902 C CA . GLU A 1 116 ? -20.787 6.897 14.426 1.00 91.62 116 GLU A CA 1
ATOM 903 C C . GLU A 1 116 ? -21.642 6.310 15.557 1.00 91.62 116 GLU A C 1
ATOM 905 O O . GLU A 1 116 ? -22.589 5.563 15.315 1.00 91.62 116 GLU A O 1
ATOM 910 N N . ILE A 1 117 ? -21.299 6.619 16.809 1.00 90.88 117 ILE A N 1
ATOM 911 C CA . ILE A 1 117 ? -21.964 6.085 17.993 1.00 90.88 117 ILE A CA 1
ATOM 912 C C . ILE A 1 117 ? -22.789 7.215 18.614 1.00 90.88 117 ILE A C 1
ATOM 914 O O . ILE A 1 117 ? -22.217 8.263 18.919 1.00 90.88 117 ILE A O 1
ATOM 918 N N . PRO A 1 118 ? -24.102 7.042 18.854 1.00 84.88 118 PRO A N 1
ATOM 919 C CA . PRO A 1 118 ? -24.922 8.040 19.537 1.00 84.88 118 PRO A CA 1
ATOM 920 C C . PRO A 1 118 ? -24.317 8.493 20.871 1.00 84.88 118 PRO A C 1
ATOM 922 O O . PRO A 1 118 ? -23.521 7.782 21.493 1.00 84.88 118 PRO A O 1
ATOM 925 N N . ALA A 1 119 ? -24.641 9.716 21.292 1.00 83.19 119 ALA A N 1
ATOM 926 C CA . ALA A 1 119 ? -24.245 10.181 22.618 1.00 83.19 119 ALA A CA 1
ATOM 927 C C . ALA A 1 119 ? -24.892 9.292 23.686 1.00 83.19 119 ALA A C 1
ATOM 929 O O . ALA A 1 119 ? -25.900 8.640 23.419 1.00 83.19 119 ALA A O 1
ATOM 930 N N . ALA A 1 120 ? -24.305 9.262 24.881 1.00 80.81 120 ALA A N 1
ATOM 931 C CA . ALA A 1 120 ? -24.948 8.595 26.000 1.00 80.81 120 ALA A CA 1
ATOM 932 C C . ALA A 1 120 ? -26.320 9.247 26.243 1.00 80.81 120 ALA A C 1
ATOM 934 O O . ALA A 1 120 ? -26.415 10.447 26.490 1.00 80.81 120 ALA A O 1
ATOM 935 N N . ASP A 1 121 ? -27.377 8.453 26.138 1.00 79.56 121 ASP A N 1
ATOM 936 C CA . ASP A 1 121 ? -28.778 8.843 26.332 1.00 79.56 121 ASP A CA 1
ATOM 937 C C . ASP A 1 121 ? -29.364 8.224 27.614 1.00 79.56 121 ASP A C 1
ATOM 939 O O . ASP A 1 121 ? -30.575 8.223 27.823 1.00 79.56 121 ASP A O 1
ATOM 943 N N . GLY A 1 122 ? -28.497 7.692 28.482 1.00 77.12 122 GLY A N 1
ATOM 944 C CA . GLY A 1 122 ? -28.883 6.937 29.673 1.00 77.12 122 GLY A CA 1
ATOM 945 C C . GLY A 1 122 ? -29.199 5.464 29.399 1.00 77.12 122 GLY A C 1
ATOM 946 O O . GLY A 1 122 ? -29.572 4.760 30.335 1.00 77.12 122 GLY A O 1
ATOM 947 N N . SER A 1 123 ? -29.043 4.988 28.157 1.00 81.88 123 SER A N 1
ATOM 948 C CA . SER A 1 123 ? -29.125 3.560 27.840 1.00 81.88 123 SER A CA 1
ATOM 949 C C . SER A 1 123 ? -27.990 2.749 28.466 1.00 81.88 123 SER A C 1
ATOM 951 O O . SER A 1 123 ? -26.897 3.250 28.757 1.00 81.88 123 SER A O 1
ATOM 953 N N . ASP A 1 124 ? -28.262 1.458 28.660 1.00 87.25 124 ASP A N 1
ATOM 954 C CA . ASP A 1 124 ? -27.275 0.511 29.159 1.00 87.25 124 ASP A CA 1
ATOM 955 C C . ASP A 1 124 ? -26.104 0.337 28.184 1.00 87.25 124 ASP A C 1
ATOM 957 O O . ASP A 1 124 ? -26.243 0.404 26.960 1.00 87.25 124 ASP A O 1
ATOM 961 N N . ARG A 1 125 ? -24.923 0.056 28.744 1.00 91.31 125 ARG A N 1
ATOM 962 C CA . ARG A 1 125 ? -23.705 -0.186 27.965 1.00 91.31 125 ARG A CA 1
ATOM 963 C C . ARG A 1 125 ? -23.828 -1.465 27.132 1.00 91.31 125 ARG A C 1
ATOM 965 O O . ARG A 1 125 ? -24.069 -2.541 27.674 1.00 91.31 125 ARG A O 1
ATOM 972 N N . ILE A 1 126 ? -23.559 -1.359 25.834 1.00 93.44 126 ILE A N 1
ATOM 973 C CA . ILE A 1 126 ? -23.582 -2.460 24.865 1.00 93.44 126 ILE A CA 1
ATOM 974 C C . ILE A 1 126 ? -22.151 -2.926 24.593 1.00 93.44 126 ILE A C 1
ATOM 976 O O . ILE A 1 126 ? -21.245 -2.105 24.432 1.00 93.44 126 ILE A O 1
ATOM 980 N N . LEU A 1 127 ? -21.948 -4.242 24.506 1.00 95.38 127 LEU A N 1
ATOM 981 C CA . LEU A 1 127 ? -20.688 -4.828 24.052 1.00 95.38 127 LEU A CA 1
ATOM 982 C C . LEU A 1 127 ? -20.804 -5.296 22.607 1.00 95.38 127 LEU A C 1
ATOM 984 O O . LEU A 1 127 ? -21.744 -6.002 22.250 1.00 95.38 127 LEU A O 1
ATOM 988 N N . GLU A 1 128 ? -19.811 -4.957 21.796 1.00 95.81 128 GLU A N 1
ATOM 989 C CA . GLU A 1 128 ? -19.681 -5.463 20.434 1.00 95.81 128 GLU A CA 1
ATOM 990 C C . GLU A 1 128 ? -18.326 -6.144 20.271 1.00 95.81 128 GLU A C 1
ATOM 992 O O . GLU A 1 128 ? -17.278 -5.546 20.515 1.00 95.81 128 GLU A O 1
ATOM 997 N N . ARG A 1 129 ? -18.342 -7.414 19.867 1.00 95.06 129 ARG A N 1
ATOM 998 C CA . ARG A 1 129 ? -17.126 -8.164 19.557 1.00 95.06 129 ARG A CA 1
ATOM 999 C C . ARG A 1 129 ? -16.575 -7.708 18.208 1.00 95.06 129 ARG A C 1
ATOM 1001 O O . ARG A 1 129 ? -17.307 -7.663 17.224 1.00 95.06 129 ARG A O 1
ATOM 1008 N N . LYS A 1 130 ? -15.279 -7.412 18.163 1.00 95.81 130 LYS A N 1
ATOM 1009 C CA . LYS A 1 130 ? -14.528 -7.091 16.949 1.00 95.81 130 LYS A CA 1
ATOM 1010 C C . LYS A 1 130 ? -13.347 -8.033 16.803 1.00 95.81 130 LYS A C 1
ATOM 1012 O O . LYS A 1 130 ? -12.700 -8.373 17.791 1.00 95.81 130 LYS A O 1
ATOM 1017 N N . GLU A 1 131 ? -13.068 -8.424 15.570 1.00 94.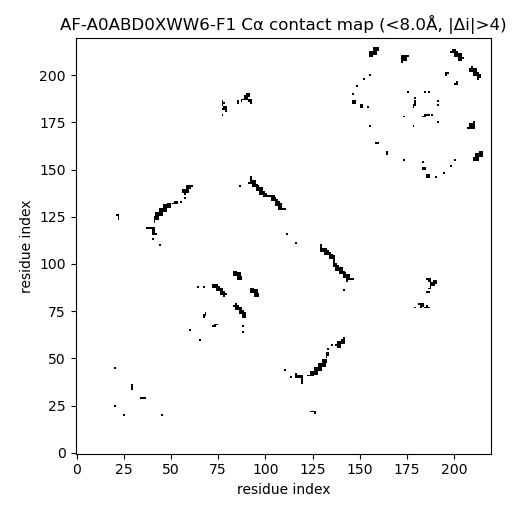62 131 GLU A N 1
ATOM 1018 C CA . GLU A 1 131 ? -11.953 -9.305 15.251 1.00 94.62 131 GLU A CA 1
ATOM 1019 C C . GLU A 1 131 ? -10.812 -8.521 14.616 1.00 94.62 131 GLU A C 1
ATOM 1021 O O . GLU A 1 131 ? -11.001 -7.758 13.668 1.00 94.62 131 GLU A O 1
ATOM 1026 N N . ILE A 1 132 ? -9.619 -8.724 15.160 1.00 95.19 132 ILE A N 1
ATOM 1027 C CA . ILE A 1 132 ? -8.360 -8.300 14.571 1.00 95.19 132 ILE A CA 1
ATOM 1028 C C . ILE A 1 132 ? -8.033 -9.324 13.491 1.00 95.19 132 ILE A C 1
ATOM 1030 O O . ILE A 1 132 ? -7.757 -10.484 13.802 1.00 95.19 132 ILE A O 1
ATOM 1034 N N . VAL A 1 133 ? -8.073 -8.891 12.232 1.00 94.88 133 VAL A N 1
ATOM 1035 C CA . VAL A 1 133 ? -7.777 -9.749 11.071 1.00 94.88 133 VAL A CA 1
ATOM 1036 C C . VAL A 1 133 ? -6.327 -9.610 10.605 1.00 94.88 133 VAL A C 1
ATOM 1038 O O . VAL A 1 133 ? -5.884 -10.359 9.744 1.00 94.88 133 VAL A O 1
ATOM 1041 N N . GLY A 1 134 ? -5.570 -8.667 11.170 1.00 94.25 134 GLY A N 1
ATOM 1042 C CA . GLY A 1 134 ? -4.150 -8.503 10.884 1.00 94.25 134 GLY A CA 1
ATOM 1043 C C . GLY A 1 134 ? -3.454 -7.602 11.898 1.00 94.25 134 GLY A C 1
ATOM 1044 O O . GLY A 1 134 ? -4.048 -6.643 12.400 1.00 94.25 134 GLY A O 1
ATOM 1045 N N . VAL A 1 135 ? -2.196 -7.929 12.188 1.00 94.25 135 VAL A N 1
ATOM 1046 C CA . VAL A 1 135 ? -1.287 -7.133 13.017 1.00 94.25 135 VAL A CA 1
ATOM 1047 C C . VAL A 1 135 ? -0.032 -6.894 12.195 1.00 94.25 135 VAL A C 1
ATOM 1049 O O . VAL A 1 135 ? 0.676 -7.841 11.866 1.00 94.25 135 VAL A O 1
ATOM 1052 N N . PHE A 1 136 ? 0.224 -5.637 11.855 1.00 95.19 136 PHE A N 1
ATOM 1053 C CA . PHE A 1 136 ? 1.328 -5.252 10.986 1.00 95.19 136 PHE A CA 1
ATOM 1054 C C . PHE A 1 136 ? 2.340 -4.415 11.757 1.00 95.19 136 PHE A C 1
ATOM 1056 O O . PHE A 1 136 ? 1.982 -3.615 12.625 1.00 95.19 136 PHE A O 1
ATOM 1063 N N . TYR A 1 137 ? 3.605 -4.606 11.408 1.00 95.44 137 TYR A N 1
ATOM 1064 C CA . TYR A 1 137 ? 4.746 -3.851 11.934 1.00 95.44 137 TYR A CA 1
ATOM 1065 C C . TYR A 1 137 ? 5.493 -3.112 10.820 1.00 95.44 137 TYR A C 1
ATOM 1067 O O . TYR A 1 137 ? 6.421 -2.350 11.081 1.00 95.44 137 TYR A O 1
ATOM 1075 N N . GLU A 1 138 ? 5.049 -3.315 9.583 1.00 95.81 138 GLU A N 1
ATOM 1076 C CA . GLU A 1 138 ? 5.618 -2.760 8.370 1.00 95.81 138 GLU A CA 1
ATOM 1077 C C . GLU A 1 138 ? 4.503 -2.358 7.402 1.00 95.81 138 GLU A C 1
ATOM 1079 O O . GLU A 1 138 ? 3.374 -2.861 7.459 1.00 95.81 138 GLU A O 1
ATOM 1084 N N . TYR A 1 139 ? 4.832 -1.427 6.522 1.00 96.94 139 TYR A N 1
ATOM 1085 C CA . TYR A 1 139 ? 3.999 -1.001 5.409 1.00 96.94 139 TYR A CA 1
ATOM 1086 C C . TYR A 1 139 ? 4.895 -0.582 4.244 1.00 96.94 139 TYR A C 1
ATOM 1088 O O . TYR A 1 139 ? 6.091 -0.343 4.404 1.00 96.94 139 TYR A O 1
ATOM 1096 N N . ILE A 1 140 ? 4.318 -0.502 3.053 1.00 97.44 140 ILE A N 1
ATOM 1097 C CA . ILE A 1 140 ? 5.009 -0.042 1.854 1.00 97.44 140 ILE A CA 1
ATOM 1098 C C . ILE A 1 140 ? 4.783 1.469 1.730 1.00 97.44 140 ILE A C 1
ATOM 1100 O O . ILE A 1 140 ? 3.647 1.904 1.551 1.00 97.44 140 ILE A O 1
ATOM 1104 N N . GLU A 1 141 ? 5.853 2.258 1.814 1.00 96.94 141 GLU A N 1
ATOM 1105 C CA . GLU A 1 141 ? 5.869 3.683 1.473 1.00 96.94 141 GLU A CA 1
ATOM 1106 C C . GLU A 1 141 ? 6.070 3.865 -0.041 1.00 96.94 141 GLU A C 1
ATOM 1108 O O . GLU A 1 141 ? 6.834 3.133 -0.684 1.00 96.94 141 GLU A O 1
ATOM 1113 N N . LEU A 1 142 ? 5.401 4.870 -0.611 1.00 97.06 142 LEU A N 1
ATOM 1114 C CA . LEU A 1 142 ? 5.537 5.254 -2.014 1.00 97.06 142 LEU A CA 1
ATOM 1115 C C . LEU A 1 142 ? 6.238 6.602 -2.131 1.00 97.06 142 LEU A C 1
ATOM 1117 O O . LEU A 1 142 ? 5.805 7.600 -1.554 1.00 97.06 142 LEU A O 1
ATOM 1121 N N . ARG A 1 143 ? 7.300 6.659 -2.936 1.00 95.12 143 ARG A N 1
ATOM 1122 C CA . ARG A 1 143 ? 8.017 7.908 -3.223 1.00 95.12 143 ARG A CA 1
ATOM 1123 C C . ARG A 1 143 ? 8.035 8.170 -4.711 1.00 95.12 143 ARG A C 1
ATOM 1125 O O . ARG A 1 143 ? 8.600 7.382 -5.462 1.00 95.12 143 ARG A O 1
ATOM 1132 N N . LYS A 1 144 ? 7.451 9.292 -5.142 1.00 94.88 144 LYS A N 1
ATOM 1133 C CA . LYS A 1 144 ? 7.477 9.681 -6.556 1.00 94.88 144 LYS A CA 1
ATOM 1134 C C . LYS A 1 144 ? 8.924 9.727 -7.044 1.00 94.88 144 LYS A C 1
ATOM 1136 O O . LYS A 1 144 ? 9.789 10.318 -6.396 1.00 94.88 144 LYS A O 1
ATOM 1141 N N . SER A 1 145 ? 9.180 9.071 -8.164 1.00 90.94 145 SER A N 1
ATOM 1142 C CA . SER A 1 145 ? 10.519 8.866 -8.705 1.00 90.94 145 SER A CA 1
ATOM 1143 C C . SER A 1 145 ? 10.567 9.300 -10.159 1.00 90.94 145 SER A C 1
ATOM 1145 O O . SER A 1 145 ? 9.559 9.259 -10.858 1.00 90.94 145 SER A O 1
ATOM 1147 N N . THR A 1 146 ? 11.743 9.717 -10.617 1.00 85.38 146 THR A N 1
ATOM 1148 C CA . THR A 1 146 ? 11.972 9.965 -12.037 1.00 85.38 146 THR A CA 1
ATOM 1149 C C . THR A 1 146 ? 12.385 8.666 -12.740 1.00 85.38 146 THR A C 1
ATOM 1151 O O . THR A 1 146 ? 13.177 7.892 -12.182 1.00 85.38 146 THR A O 1
ATOM 1154 N N . PRO A 1 147 ? 11.900 8.418 -13.969 1.00 78.12 147 PRO A N 1
ATOM 1155 C CA . PRO A 1 147 ? 12.289 7.255 -14.760 1.00 78.12 147 PRO A CA 1
ATOM 1156 C C . PRO A 1 147 ? 13.807 7.123 -14.914 1.00 78.12 147 PRO A C 1
ATOM 1158 O O . PRO A 1 147 ? 14.509 8.061 -15.300 1.00 78.12 147 PRO A O 1
ATOM 1161 N N . ARG A 1 148 ? 14.342 5.925 -14.650 1.00 75.88 148 ARG A N 1
ATOM 1162 C CA . ARG A 1 148 ? 15.779 5.641 -14.795 1.00 75.88 148 ARG A CA 1
ATOM 1163 C C . ARG A 1 148 ? 16.096 5.159 -16.211 1.00 75.88 148 ARG A C 1
ATOM 1165 O O . ARG A 1 148 ? 16.046 3.965 -16.501 1.00 75.88 148 ARG A O 1
ATOM 1172 N N . LEU A 1 149 ? 16.498 6.083 -17.084 1.00 81.31 149 LEU A N 1
ATOM 1173 C CA . LEU A 1 149 ? 16.748 5.802 -18.508 1.00 81.31 149 LEU A CA 1
ATOM 1174 C C . LEU A 1 149 ? 17.953 4.894 -18.793 1.00 81.31 149 LEU A C 1
ATOM 1176 O O . LEU A 1 149 ? 18.035 4.317 -19.873 1.00 81.31 149 LEU A O 1
ATOM 1180 N N . GLY A 1 150 ? 18.897 4.753 -17.855 1.00 80.44 150 GLY A N 1
ATOM 1181 C CA . GLY A 1 150 ? 20.117 3.966 -18.076 1.00 80.44 150 GLY A CA 1
ATOM 1182 C C . GLY A 1 150 ? 19.832 2.509 -18.453 1.00 80.44 150 GLY A C 1
ATOM 1183 O O . GLY A 1 150 ? 20.449 1.975 -19.371 1.00 80.44 150 GLY A O 1
ATOM 1184 N N . ARG A 1 151 ? 18.842 1.888 -17.801 1.00 78.44 151 ARG A N 1
ATOM 1185 C CA . ARG A 1 151 ? 18.443 0.510 -18.109 1.00 78.44 151 ARG A CA 1
ATOM 1186 C C . ARG A 1 151 ? 17.674 0.415 -19.419 1.00 78.44 151 ARG A C 1
ATOM 1188 O O . ARG A 1 151 ? 17.959 -0.478 -20.207 1.00 78.44 151 ARG A O 1
ATOM 1195 N N . LEU A 1 152 ? 16.763 1.355 -19.674 1.00 83.69 152 LEU A N 1
ATOM 1196 C CA . LEU A 1 152 ? 16.055 1.428 -20.950 1.00 83.69 152 LEU A CA 1
ATOM 1197 C C . LEU A 1 152 ? 17.055 1.492 -22.114 1.00 83.69 152 LEU A C 1
ATOM 1199 O O . LEU A 1 152 ? 16.969 0.674 -23.017 1.00 83.69 152 LEU A O 1
ATOM 1203 N N . ARG A 1 153 ? 18.079 2.353 -22.031 1.00 79.94 153 ARG A N 1
ATOM 1204 C CA . ARG A 1 153 ? 19.154 2.436 -23.037 1.00 79.94 153 ARG A CA 1
ATOM 1205 C C . ARG A 1 153 ? 19.864 1.101 -23.273 1.00 79.94 153 ARG A C 1
ATOM 1207 O O . ARG A 1 153 ? 20.152 0.788 -24.416 1.00 79.94 153 ARG A O 1
ATOM 1214 N N . SER A 1 154 ? 20.129 0.320 -22.223 1.00 78.50 154 SER A N 1
ATOM 1215 C CA . SER A 1 154 ? 20.777 -0.997 -22.358 1.00 78.50 154 SER A CA 1
ATOM 1216 C C . SER A 1 154 ? 19.898 -2.076 -22.998 1.00 78.50 154 SER A C 1
ATOM 1218 O O . SER A 1 154 ? 20.419 -3.106 -23.411 1.00 78.50 154 SER A O 1
ATOM 1220 N N . LEU A 1 155 ? 18.580 -1.861 -23.043 1.00 77.06 155 LEU A N 1
ATOM 1221 C CA . LEU A 1 155 ? 17.621 -2.777 -23.664 1.00 77.06 155 LEU A CA 1
ATOM 1222 C C . LEU A 1 155 ? 17.346 -2.432 -25.130 1.00 77.06 155 LEU A C 1
ATOM 1224 O O . LEU A 1 155 ? 16.847 -3.282 -25.859 1.00 77.06 155 LEU A O 1
ATOM 1228 N N . LEU A 1 156 ? 17.639 -1.200 -25.548 1.00 77.31 156 LEU A N 1
ATOM 1229 C CA . LEU A 1 156 ? 17.474 -0.764 -26.929 1.00 77.31 156 LEU A CA 1
ATOM 1230 C C . LEU A 1 156 ? 18.725 -1.086 -27.747 1.00 77.31 156 LEU A C 1
ATOM 1232 O O . LEU A 1 156 ? 19.851 -0.962 -27.264 1.00 77.31 156 LEU A O 1
ATOM 1236 N N . VAL A 1 157 ? 18.518 -1.441 -29.011 1.00 71.31 157 VAL A N 1
ATOM 1237 C CA . VAL A 1 157 ? 19.599 -1.735 -29.957 1.00 71.31 157 VAL A CA 1
ATOM 1238 C C . VAL A 1 157 ? 19.884 -0.477 -30.790 1.00 71.31 157 VAL A C 1
ATOM 1240 O O . VAL A 1 157 ? 18.942 0.204 -31.206 1.00 71.31 157 VAL A O 1
ATOM 1243 N N . PRO A 1 158 ? 21.154 -0.094 -31.007 1.00 68.56 158 PRO A N 1
ATOM 1244 C CA . PRO A 1 158 ? 21.475 1.012 -31.902 1.00 68.56 158 PRO A CA 1
ATOM 1245 C C . PRO A 1 158 ? 21.151 0.632 -33.350 1.00 68.56 158 PRO A C 1
ATOM 1247 O O . PRO A 1 158 ? 21.597 -0.411 -33.815 1.00 68.56 158 PRO A O 1
ATOM 1250 N N . TYR A 1 159 ? 20.437 1.500 -34.067 1.00 68.94 159 TYR A N 1
ATOM 1251 C CA . TYR A 1 159 ? 20.218 1.327 -35.505 1.00 68.94 159 TYR A CA 1
ATOM 1252 C C . TYR A 1 159 ? 21.446 1.789 -36.287 1.00 68.94 159 TYR A C 1
ATOM 1254 O O . TYR A 1 159 ? 21.853 2.950 -36.156 1.00 68.94 159 TYR A O 1
ATOM 1262 N N . ALA A 1 160 ? 22.017 0.909 -37.108 1.00 67.12 160 ALA A N 1
ATOM 1263 C CA . ALA A 1 160 ? 23.184 1.207 -37.938 1.00 67.12 160 ALA A CA 1
ATOM 1264 C C . ALA A 1 160 ? 22.818 1.591 -39.384 1.00 67.12 160 ALA A C 1
ATOM 1266 O O . ALA A 1 160 ? 23.677 2.075 -40.117 1.00 67.12 160 ALA A O 1
ATOM 1267 N N . GLY A 1 161 ? 21.554 1.426 -39.783 1.00 64.50 161 GLY A N 1
ATOM 1268 C CA . GLY A 1 161 ? 21.072 1.711 -41.136 1.00 64.50 161 GLY A CA 1
ATOM 1269 C C . GLY A 1 161 ? 20.690 0.437 -41.895 1.00 64.50 161 GLY A C 1
ATOM 1270 O O . GLY A 1 161 ? 21.233 -0.632 -41.614 1.00 64.50 161 GLY A O 1
ATOM 1271 N N . PRO A 1 162 ? 19.768 0.526 -42.869 1.00 66.81 162 PRO A N 1
ATOM 1272 C CA . PRO A 1 162 ? 19.122 -0.645 -43.468 1.00 66.81 162 PRO A CA 1
ATOM 1273 C C . PRO A 1 162 ? 20.097 -1.569 -44.213 1.00 66.81 162 PRO A C 1
ATOM 1275 O O . PRO A 1 162 ? 19.840 -2.760 -44.343 1.00 66.81 162 PRO A O 1
ATOM 1278 N N . GLU A 1 163 ? 21.225 -1.044 -44.690 1.00 67.50 163 GLU A N 1
ATOM 1279 C CA . GLU A 1 163 ? 22.303 -1.810 -45.319 1.00 67.50 163 GLU A CA 1
ATOM 1280 C C . GLU A 1 163 ? 23.242 -2.539 -44.336 1.00 67.50 163 GLU A C 1
ATOM 1282 O O . GLU A 1 163 ? 23.994 -3.422 -44.757 1.00 67.50 163 GLU A O 1
ATOM 1287 N N . LEU A 1 164 ? 23.233 -2.166 -43.051 1.00 64.12 164 LEU A N 1
ATOM 1288 C CA . LEU A 1 164 ? 24.095 -2.729 -42.002 1.00 64.12 164 LEU A CA 1
ATOM 1289 C C . LEU A 1 164 ? 23.344 -3.644 -41.029 1.00 64.12 164 LEU A C 1
ATOM 1291 O O . LEU A 1 164 ? 23.992 -4.453 -40.360 1.00 64.12 164 LEU A O 1
ATOM 1295 N N . GLU A 1 165 ? 22.014 -3.556 -40.982 1.00 66.06 165 GLU A N 1
ATOM 1296 C CA . GLU A 1 165 ? 21.176 -4.505 -40.252 1.00 66.06 165 GLU A CA 1
ATOM 1297 C C . GLU A 1 165 ? 21.290 -5.892 -40.903 1.00 66.06 165 GLU A C 1
ATOM 1299 O O . GLU A 1 165 ? 20.851 -6.127 -42.031 1.00 66.06 165 GLU A O 1
ATOM 1304 N N . ARG A 1 166 ? 21.936 -6.829 -40.205 1.00 58.69 166 ARG A N 1
ATOM 1305 C CA . ARG A 1 166 ? 21.927 -8.246 -40.584 1.00 58.69 166 ARG A CA 1
ATOM 1306 C C . ARG A 1 166 ? 20.700 -8.890 -39.947 1.00 58.69 166 ARG A C 1
ATOM 1308 O O . ARG A 1 166 ? 20.388 -8.563 -38.807 1.00 58.69 166 ARG A O 1
ATOM 1315 N N . ASP A 1 167 ? 20.081 -9.852 -40.636 1.00 57.06 167 ASP A N 1
ATOM 1316 C CA . ASP A 1 167 ? 19.141 -10.816 -40.036 1.00 57.06 167 ASP A CA 1
ATOM 1317 C C . ASP A 1 167 ? 19.910 -11.706 -39.040 1.00 57.06 167 ASP A C 1
ATOM 1319 O O . ASP A 1 167 ? 20.192 -12.879 -39.288 1.00 57.06 167 ASP A O 1
ATOM 1323 N N . ASP A 1 168 ? 20.357 -11.120 -37.934 1.00 56.50 168 ASP A N 1
ATOM 1324 C CA . ASP A 1 168 ? 20.983 -11.840 -36.844 1.00 56.50 168 ASP A CA 1
ATOM 1325 C C . ASP A 1 168 ? 19.884 -12.158 -35.830 1.00 56.50 168 ASP A C 1
ATOM 1327 O O . ASP A 1 168 ? 19.451 -11.313 -35.043 1.00 56.50 168 ASP A O 1
ATOM 1331 N N . ASP A 1 169 ? 19.413 -13.405 -35.870 1.00 55.53 169 ASP A N 1
ATOM 1332 C CA . ASP A 1 169 ? 18.361 -13.955 -35.002 1.00 55.53 169 ASP A CA 1
ATOM 1333 C C . ASP A 1 169 ? 18.701 -13.901 -33.499 1.00 55.53 169 ASP A C 1
ATOM 1335 O O . ASP A 1 169 ? 17.895 -14.279 -32.648 1.00 55.53 169 ASP A O 1
ATOM 1339 N N . THR A 1 170 ? 19.905 -13.442 -33.162 1.00 55.12 170 THR A N 1
ATOM 1340 C CA . THR A 1 170 ? 20.408 -13.274 -31.801 1.00 55.12 170 THR A CA 1
ATOM 1341 C C . THR A 1 170 ? 19.976 -11.960 -31.144 1.00 55.12 170 THR A C 1
ATOM 1343 O O . THR A 1 170 ? 20.079 -11.832 -29.921 1.00 55.12 170 THR A O 1
ATOM 1346 N N . THR A 1 171 ? 19.460 -11.000 -31.916 1.00 57.75 171 THR A N 1
ATOM 1347 C CA . THR A 1 171 ? 19.072 -9.680 -31.409 1.00 57.75 171 THR A CA 1
ATOM 1348 C C . THR A 1 171 ? 17.659 -9.721 -30.826 1.00 57.75 171 THR A C 1
ATOM 1350 O O . THR A 1 171 ? 16.685 -10.028 -31.513 1.00 57.75 171 THR A O 1
ATOM 1353 N N . GLN A 1 172 ? 17.525 -9.445 -29.527 1.00 61.84 172 GLN A N 1
ATOM 1354 C CA . GLN A 1 172 ? 16.231 -9.495 -28.849 1.00 61.84 172 GLN A CA 1
ATOM 1355 C C . GLN A 1 172 ? 15.397 -8.251 -29.193 1.00 61.84 172 GLN A C 1
ATOM 1357 O O . GLN A 1 172 ? 15.687 -7.150 -28.730 1.00 61.84 172 GLN A O 1
ATOM 1362 N N . SER A 1 173 ? 14.343 -8.432 -29.989 1.00 64.75 173 SER A N 1
ATOM 1363 C CA . SER A 1 173 ? 13.393 -7.372 -30.332 1.00 64.75 173 SER A CA 1
ATOM 1364 C C . SER A 1 173 ? 12.429 -7.092 -29.180 1.00 64.75 173 SER A C 1
ATOM 1366 O O . SER A 1 173 ? 11.785 -8.024 -28.686 1.00 64.75 173 SER A O 1
ATOM 1368 N N . PHE A 1 174 ? 12.253 -5.825 -28.804 1.00 68.69 174 PHE A N 1
ATOM 1369 C CA . PHE A 1 174 ? 11.255 -5.422 -27.813 1.00 68.69 174 PHE A CA 1
ATOM 1370 C C . PHE A 1 174 ? 10.207 -4.480 -28.408 1.00 68.69 174 PHE A C 1
ATOM 1372 O O . PHE A 1 174 ? 10.540 -3.470 -29.026 1.00 68.69 174 PHE A O 1
ATOM 1379 N N . THR A 1 175 ? 8.935 -4.775 -28.132 1.00 78.00 175 THR A N 1
ATOM 1380 C CA . THR A 1 175 ? 7.839 -3.804 -28.241 1.00 78.00 175 THR A CA 1
ATOM 1381 C C . THR A 1 175 ? 7.742 -2.962 -26.972 1.00 78.00 175 THR A C 1
ATOM 1383 O O . THR A 1 175 ? 8.245 -3.359 -25.917 1.00 78.00 175 THR A O 1
ATOM 1386 N N . THR A 1 176 ? 7.037 -1.831 -27.036 1.00 79.69 176 THR A N 1
ATOM 1387 C CA . THR A 1 176 ? 6.717 -1.007 -25.858 1.00 79.69 176 THR A CA 1
ATOM 1388 C C . THR A 1 176 ? 6.069 -1.840 -24.749 1.00 79.69 176 THR A C 1
ATOM 1390 O O . THR A 1 176 ? 6.449 -1.750 -23.584 1.00 79.69 176 THR A O 1
ATOM 1393 N N . GLU A 1 177 ? 5.135 -2.713 -25.117 1.00 82.94 177 GLU A N 1
ATOM 1394 C CA . GLU A 1 177 ? 4.434 -3.620 -24.211 1.00 82.94 177 GLU A CA 1
ATOM 1395 C C . GLU A 1 177 ? 5.405 -4.637 -23.601 1.00 82.94 177 GLU A C 1
ATOM 1397 O O . GLU A 1 177 ? 5.447 -4.797 -22.383 1.00 82.94 177 GLU A O 1
ATOM 1402 N N . SER A 1 178 ? 6.275 -5.240 -24.415 1.00 83.12 178 SER A N 1
ATOM 1403 C CA . SER A 1 178 ? 7.277 -6.198 -23.941 1.00 83.12 178 SER A CA 1
ATOM 1404 C C . SER A 1 178 ? 8.295 -5.559 -22.988 1.00 83.12 178 SER A C 1
ATOM 1406 O O . SER A 1 178 ? 8.705 -6.190 -22.012 1.00 83.12 178 SER A O 1
ATOM 1408 N N . LEU A 1 179 ? 8.681 -4.295 -23.202 1.00 85.12 179 LEU A N 1
ATOM 1409 C CA . LEU A 1 179 ? 9.556 -3.560 -22.279 1.00 85.12 179 LEU A CA 1
ATOM 1410 C C . LEU A 1 179 ? 8.911 -3.378 -20.900 1.00 85.12 179 LEU A C 1
ATOM 1412 O O . LEU A 1 179 ? 9.589 -3.529 -19.879 1.00 85.12 179 LEU A O 1
ATOM 1416 N N . LEU A 1 180 ? 7.612 -3.076 -20.872 1.00 87.06 180 LEU A N 1
ATOM 1417 C CA . LEU A 1 180 ? 6.846 -2.905 -19.640 1.00 87.06 180 LEU A CA 1
ATOM 1418 C C . LEU A 1 180 ? 6.602 -4.245 -18.930 1.00 87.06 180 LEU A C 1
ATOM 1420 O O . LEU A 1 180 ? 6.776 -4.330 -17.712 1.00 87.06 180 LEU A O 1
ATOM 1424 N N . GLU A 1 181 ? 6.224 -5.287 -19.670 1.00 84.56 181 GLU A N 1
ATOM 1425 C CA . GLU A 1 181 ? 5.886 -6.616 -19.138 1.00 84.56 181 GLU A CA 1
ATOM 1426 C C . GLU A 1 181 ? 7.112 -7.404 -18.665 1.00 84.56 181 GLU A C 1
ATOM 1428 O O . GLU A 1 181 ? 7.064 -8.071 -17.634 1.00 84.56 181 GLU A O 1
ATOM 1433 N N . SER A 1 182 ? 8.246 -7.291 -19.362 1.00 79.94 182 SER A N 1
ATOM 1434 C CA . SER A 1 182 ? 9.492 -7.984 -18.991 1.00 79.94 182 SER A CA 1
ATOM 1435 C C . SER A 1 182 ? 10.164 -7.428 -17.726 1.00 79.94 182 SER A C 1
ATOM 1437 O O . SER A 1 182 ? 11.230 -7.906 -17.321 1.00 79.94 182 SER A O 1
ATOM 1439 N N . GLY A 1 183 ? 9.600 -6.371 -17.129 1.00 73.00 183 GLY A N 1
ATOM 1440 C CA . GLY A 1 183 ? 10.223 -5.618 -16.039 1.00 73.00 183 GLY A CA 1
ATOM 1441 C C . GLY A 1 183 ? 11.496 -4.880 -16.469 1.00 73.00 183 GLY A C 1
ATOM 1442 O O . GLY A 1 183 ? 12.272 -4.442 -15.619 1.00 73.00 183 GLY A O 1
ATOM 1443 N N . GLY A 1 184 ? 11.752 -4.768 -17.778 1.00 76.50 184 GLY A N 1
ATOM 1444 C CA . GLY A 1 184 ? 12.885 -4.030 -18.331 1.00 76.50 184 GLY A CA 1
ATOM 1445 C C . GLY A 1 184 ? 12.739 -2.517 -18.154 1.00 76.50 184 GLY A C 1
ATOM 1446 O O . GLY A 1 184 ? 13.708 -1.841 -17.802 1.00 76.50 184 GLY A O 1
ATOM 1447 N N . ALA A 1 185 ? 11.521 -2.003 -18.323 1.00 85.88 185 ALA A N 1
ATOM 1448 C CA . ALA A 1 185 ? 11.163 -0.611 -18.089 1.00 85.88 185 ALA A CA 1
ATOM 1449 C C . ALA A 1 185 ? 10.395 -0.463 -16.764 1.00 85.88 185 ALA A C 1
ATOM 1451 O O . ALA A 1 185 ? 9.215 -0.787 -16.659 1.00 85.88 185 ALA A O 1
ATOM 1452 N N . GLN A 1 186 ? 11.076 0.050 -15.738 1.00 91.50 186 GLN A N 1
ATOM 1453 C CA . GLN A 1 186 ? 10.470 0.413 -14.453 1.00 91.50 186 GLN A CA 1
ATOM 1454 C C . GLN A 1 186 ? 9.951 1.854 -14.509 1.00 91.50 186 GLN A C 1
ATOM 1456 O O . GLN A 1 186 ? 10.504 2.740 -13.858 1.00 91.50 186 GLN A O 1
ATOM 1461 N N . MET A 1 187 ? 8.961 2.090 -15.370 1.00 93.31 187 MET A N 1
ATOM 1462 C CA . MET A 1 187 ? 8.315 3.391 -15.541 1.00 93.31 187 MET A CA 1
ATOM 1463 C C . MET A 1 187 ? 6.858 3.242 -16.003 1.00 93.31 187 MET A C 1
ATOM 1465 O O . MET A 1 187 ? 6.443 2.147 -16.400 1.00 93.31 187 MET A O 1
ATOM 1469 N N . SER A 1 188 ? 6.086 4.328 -15.945 1.00 93.31 188 SER A N 1
ATOM 1470 C CA . SER A 1 188 ? 4.714 4.367 -16.454 1.00 93.31 188 SER A CA 1
ATOM 1471 C C . SER A 1 188 ? 4.692 4.269 -17.983 1.00 93.31 188 SER A C 1
ATOM 1473 O O . SER A 1 188 ? 5.729 4.371 -18.648 1.00 93.31 188 SER A O 1
ATOM 1475 N N . ARG A 1 189 ? 3.507 4.059 -18.570 1.00 91.81 189 ARG A N 1
ATOM 1476 C CA . ARG A 1 189 ? 3.376 4.013 -20.033 1.00 91.81 189 ARG A CA 1
ATOM 1477 C C . ARG A 1 189 ? 3.718 5.367 -20.651 1.00 91.81 189 ARG A C 1
ATOM 1479 O O . ARG A 1 189 ? 4.493 5.412 -21.602 1.00 91.81 189 ARG A O 1
ATOM 1486 N N . GLU A 1 190 ? 3.185 6.452 -20.098 1.00 92.94 190 GLU A N 1
ATOM 1487 C CA . GLU A 1 190 ? 3.449 7.792 -20.627 1.00 92.94 190 GLU A CA 1
ATOM 1488 C C . GLU A 1 190 ? 4.914 8.200 -20.437 1.00 92.94 190 GLU A C 1
ATOM 1490 O O . GLU A 1 190 ? 5.522 8.768 -21.344 1.00 92.94 190 GLU A O 1
ATOM 1495 N N . GLU A 1 191 ? 5.521 7.848 -19.300 1.00 94.12 191 GLU A N 1
ATOM 1496 C CA . GLU A 1 191 ? 6.948 8.073 -19.065 1.00 94.12 191 GLU A CA 1
ATOM 1497 C C . GLU A 1 191 ? 7.817 7.286 -20.051 1.00 94.12 191 GLU A C 1
ATOM 1499 O O . GLU A 1 191 ? 8.820 7.817 -20.525 1.00 94.12 191 GLU A O 1
ATOM 1504 N N . LEU A 1 192 ? 7.430 6.052 -20.401 1.00 91.50 192 LEU A N 1
ATOM 1505 C CA . LEU A 1 192 ? 8.120 5.269 -21.426 1.00 91.50 192 LEU A CA 1
ATOM 1506 C C . LEU A 1 192 ? 8.017 5.927 -22.802 1.00 91.50 192 LEU A C 1
ATOM 1508 O O . LEU A 1 192 ? 9.023 6.028 -23.500 1.00 91.50 192 LEU A O 1
ATOM 1512 N N . ASP A 1 193 ? 6.839 6.413 -23.184 1.00 90.19 193 ASP A N 1
ATOM 1513 C CA . ASP A 1 193 ? 6.646 7.079 -24.474 1.00 90.19 193 ASP A CA 1
ATOM 1514 C C . ASP A 1 193 ? 7.481 8.369 -24.575 1.00 90.19 193 ASP A C 1
ATOM 1516 O O . ASP A 1 193 ? 8.088 8.642 -25.615 1.00 90.19 193 ASP A O 1
ATOM 1520 N N . VAL A 1 194 ? 7.566 9.150 -23.492 1.00 91.38 194 VAL A N 1
ATOM 1521 C CA . VAL A 1 194 ? 8.447 10.328 -23.410 1.00 91.38 194 VAL A CA 1
ATOM 1522 C C . VAL A 1 194 ? 9.915 9.909 -23.487 1.00 91.38 194 VAL A C 1
ATOM 1524 O O . VAL A 1 194 ? 10.664 10.444 -24.305 1.00 91.38 194 VAL A O 1
ATOM 1527 N N . ALA A 1 195 ? 10.317 8.911 -22.700 1.00 88.88 195 ALA A N 1
ATOM 1528 C CA . ALA A 1 195 ? 11.682 8.405 -22.663 1.00 88.88 195 ALA A CA 1
ATOM 1529 C C . ALA A 1 195 ? 12.153 7.895 -24.031 1.00 88.88 195 ALA A C 1
ATOM 1531 O O . ALA A 1 195 ? 13.253 8.223 -24.466 1.00 88.88 195 ALA A O 1
ATOM 1532 N N . LEU A 1 196 ? 11.330 7.123 -24.742 1.00 86.81 196 LEU A N 1
ATOM 1533 C CA . LEU A 1 196 ? 11.663 6.627 -26.078 1.00 86.81 196 LEU A CA 1
ATOM 1534 C C . LEU A 1 196 ? 11.886 7.783 -27.061 1.00 86.81 196 LEU A C 1
ATOM 1536 O O . LEU A 1 196 ? 12.859 7.757 -27.813 1.00 86.81 196 LEU A O 1
ATOM 1540 N N . ARG A 1 197 ? 11.070 8.845 -27.004 1.00 86.19 197 ARG A N 1
ATOM 1541 C CA . ARG A 1 197 ? 11.280 10.050 -27.827 1.00 86.19 197 ARG A CA 1
ATOM 1542 C C . ARG A 1 197 ? 12.585 10.766 -27.486 1.00 86.19 197 ARG A C 1
ATOM 1544 O O . ARG A 1 197 ? 13.309 11.151 -28.399 1.00 86.19 197 ARG A O 1
ATOM 1551 N N . GLU A 1 198 ? 12.914 10.911 -26.202 1.00 86.19 198 GLU A N 1
ATOM 1552 C CA . GLU A 1 198 ? 14.188 11.503 -25.757 1.00 86.19 198 GLU A CA 1
ATOM 1553 C C . GLU A 1 198 ? 15.402 10.682 -26.201 1.00 86.19 198 GLU A C 1
ATOM 1555 O O . GLU A 1 198 ? 16.464 11.230 -26.500 1.00 86.19 198 GLU A O 1
ATOM 1560 N N . LEU A 1 199 ? 15.247 9.360 -26.266 1.00 81.81 199 LEU A N 1
ATOM 1561 C CA . LEU A 1 199 ? 16.258 8.453 -26.794 1.00 81.81 199 LEU A CA 1
ATOM 1562 C C . LEU A 1 199 ? 16.316 8.455 -28.320 1.00 81.81 199 LEU A C 1
ATOM 1564 O O . LEU A 1 199 ? 17.177 7.778 -28.870 1.00 81.81 199 LEU A O 1
ATOM 1568 N N . THR A 1 200 ? 15.447 9.197 -29.015 1.00 81.31 200 THR A N 1
ATOM 1569 C CA . THR A 1 200 ? 15.251 9.098 -30.473 1.00 81.31 200 THR A CA 1
ATOM 1570 C C . THR A 1 200 ? 15.012 7.655 -30.916 1.00 81.31 200 THR A C 1
ATOM 1572 O O . THR A 1 200 ? 15.454 7.230 -31.983 1.00 81.31 200 THR A O 1
ATOM 1575 N N . ALA A 1 201 ? 14.346 6.889 -30.051 1.00 77.81 201 ALA A N 1
ATOM 1576 C CA . ALA A 1 201 ? 13.958 5.529 -30.328 1.00 77.81 201 ALA A CA 1
ATOM 1577 C C . ALA A 1 201 ? 12.711 5.532 -31.211 1.00 77.81 201 ALA A C 1
ATOM 1579 O O . ALA A 1 201 ? 11.750 6.260 -30.950 1.00 77.81 201 ALA A O 1
ATOM 1580 N N . PHE A 1 202 ? 12.724 4.718 -32.254 1.00 70.81 202 PHE A N 1
ATOM 1581 C CA . PHE A 1 202 ? 11.595 4.540 -33.152 1.00 70.81 202 PHE A CA 1
ATOM 1582 C C . PHE A 1 202 ? 11.374 3.055 -33.398 1.00 70.81 202 PHE A C 1
ATOM 1584 O O . PHE A 1 202 ? 12.276 2.232 -33.244 1.00 70.81 202 PHE A O 1
ATOM 1591 N N . GLN A 1 203 ? 10.136 2.721 -33.738 1.00 68.25 203 GLN A N 1
ATOM 1592 C CA . GLN A 1 203 ? 9.777 1.374 -34.135 1.00 68.25 203 GLN A CA 1
ATOM 1593 C C . GLN A 1 203 ? 10.036 1.237 -35.635 1.00 68.25 203 GLN A C 1
ATOM 1595 O O . GLN A 1 203 ? 9.518 2.036 -36.418 1.00 68.25 203 GLN A O 1
ATOM 1600 N N . VAL A 1 204 ? 10.820 0.240 -36.038 1.00 65.12 204 VAL A N 1
ATOM 1601 C CA . VAL A 1 204 ? 10.935 -0.127 -37.455 1.00 65.12 204 VAL A CA 1
ATOM 1602 C C . VAL A 1 204 ? 9.838 -1.118 -37.815 1.00 65.12 204 VAL A C 1
ATOM 1604 O O . VAL A 1 204 ? 9.637 -2.125 -37.135 1.00 65.12 204 VAL A O 1
ATOM 1607 N N . ASP A 1 205 ? 9.119 -0.823 -38.896 1.00 54.06 205 ASP A N 1
ATOM 1608 C CA . ASP A 1 205 ? 8.107 -1.712 -39.458 1.00 54.06 205 ASP A CA 1
ATOM 1609 C C . ASP A 1 205 ? 8.780 -2.776 -40.345 1.00 54.06 205 ASP A C 1
ATOM 1611 O O . ASP A 1 205 ? 8.934 -2.604 -41.554 1.00 54.06 205 ASP A O 1
ATOM 1615 N N . GLY A 1 206 ? 9.208 -3.875 -39.714 1.00 56.41 206 GLY A N 1
ATOM 1616 C CA . GLY A 1 206 ? 9.718 -5.097 -40.352 1.00 56.41 206 GLY A CA 1
ATOM 1617 C C . GLY A 1 206 ? 8.971 -6.362 -39.891 1.00 56.41 206 GLY A C 1
ATOM 1618 O O . GLY A 1 206 ? 7.872 -6.291 -39.343 1.00 56.41 206 GLY A O 1
ATOM 1619 N N . THR A 1 207 ? 9.557 -7.550 -40.082 1.00 41.59 207 THR A N 1
ATOM 1620 C CA . THR A 1 207 ? 9.028 -8.842 -39.575 1.00 41.59 207 THR A CA 1
ATOM 1621 C C . THR A 1 207 ? 9.051 -8.950 -38.045 1.00 41.59 207 THR A C 1
ATOM 1623 O O . THR A 1 207 ? 8.308 -9.754 -37.477 1.00 41.59 207 THR A O 1
ATOM 1626 N N . ARG A 1 208 ? 9.859 -8.123 -37.369 1.00 45.47 208 ARG A N 1
ATOM 1627 C CA . ARG A 1 208 ? 9.897 -7.937 -35.912 1.00 45.47 208 ARG A CA 1
ATOM 1628 C C . ARG A 1 208 ? 9.727 -6.452 -35.590 1.00 45.47 208 ARG A C 1
ATOM 1630 O O . ARG A 1 208 ? 10.269 -5.598 -36.281 1.00 45.47 208 ARG A O 1
ATOM 1637 N N . LYS A 1 209 ? 8.943 -6.143 -34.553 1.00 48.22 209 LYS A N 1
ATOM 1638 C CA . LYS A 1 209 ? 8.771 -4.777 -34.038 1.00 48.22 209 LYS A CA 1
ATOM 1639 C C . LYS A 1 209 ? 9.942 -4.470 -33.110 1.00 48.22 209 LYS A C 1
ATOM 1641 O O . LYS A 1 209 ? 9.919 -4.863 -31.946 1.00 48.22 209 LYS A O 1
ATOM 1646 N N . GLU A 1 210 ? 10.965 -3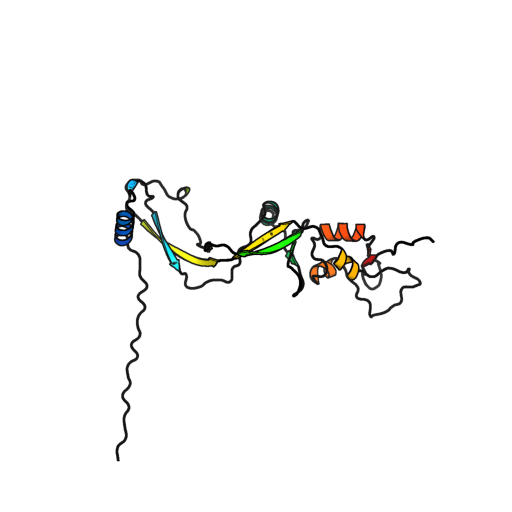.821 -33.642 1.00 58.16 210 GLU A N 1
ATOM 1647 C CA . GLU A 1 210 ? 12.188 -3.497 -32.910 1.00 58.16 210 GLU A CA 1
ATOM 1648 C C . GLU A 1 210 ? 12.212 -2.012 -32.552 1.00 58.16 210 GLU A C 1
ATOM 1650 O O . GLU A 1 210 ? 12.080 -1.152 -33.425 1.00 58.16 210 GLU A O 1
ATOM 1655 N N . LEU A 1 211 ? 12.344 -1.714 -31.255 1.00 56.56 211 LEU A N 1
ATOM 1656 C CA . LEU A 1 211 ? 12.672 -0.377 -30.774 1.00 56.56 211 LEU A CA 1
ATOM 1657 C C . LEU A 1 211 ? 14.182 -0.175 -30.864 1.00 56.56 211 LEU A C 1
ATOM 1659 O O . LEU A 1 211 ? 14.955 -0.776 -30.114 1.00 56.56 211 LEU A O 1
ATOM 1663 N N . ILE A 1 212 ? 14.578 0.710 -31.766 1.00 62.81 212 ILE A N 1
ATOM 1664 C CA . ILE A 1 212 ? 15.973 1.042 -32.032 1.00 62.81 212 ILE A CA 1
ATOM 1665 C C . ILE A 1 212 ? 16.182 2.542 -31.916 1.00 62.81 212 ILE A C 1
ATOM 1667 O O . ILE A 1 212 ? 15.257 3.310 -32.172 1.00 62.81 212 ILE A O 1
ATOM 1671 N N . TYR A 1 213 ? 17.378 2.973 -31.519 1.00 58.97 213 TYR A N 1
ATOM 1672 C CA . TYR A 1 213 ? 17.707 4.397 -31.405 1.00 58.97 213 TYR A CA 1
ATOM 1673 C C . TYR A 1 213 ? 18.790 4.816 -32.401 1.00 58.97 213 TYR A C 1
ATOM 1675 O O . TYR A 1 213 ? 19.712 4.049 -32.685 1.00 58.97 213 TYR A O 1
ATOM 1683 N N . LEU A 1 214 ? 18.695 6.044 -32.924 1.00 53.06 214 LEU A N 1
ATOM 1684 C CA . LEU A 1 214 ? 19.722 6.606 -33.805 1.00 53.06 214 LEU A CA 1
ATOM 1685 C C . LEU A 1 214 ? 21.001 6.859 -32.999 1.00 53.06 214 LEU A C 1
ATOM 1687 O O . LEU A 1 214 ? 20.992 7.625 -32.031 1.00 53.06 214 LEU A O 1
ATOM 1691 N N . GLN A 1 215 ? 22.127 6.262 -33.399 1.00 51.97 215 GLN A N 1
ATOM 1692 C CA . GLN A 1 215 ? 23.415 6.744 -32.908 1.00 51.97 215 GLN A CA 1
ATOM 1693 C C . GLN A 1 215 ? 23.598 8.188 -33.379 1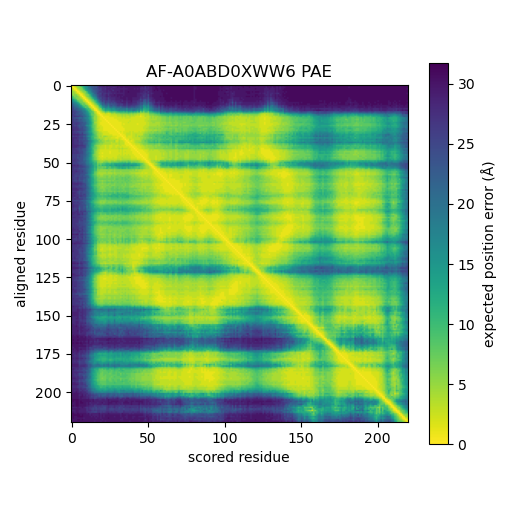.00 51.97 215 GLN A C 1
ATOM 1695 O O . GLN A 1 215 ? 23.462 8.493 -34.564 1.00 51.97 215 GLN A O 1
ATOM 1700 N N . SER A 1 216 ? 23.907 9.091 -32.447 1.00 47.44 216 SER A N 1
ATOM 1701 C CA . SER A 1 216 ? 24.323 10.444 -32.795 1.00 47.44 216 SER A CA 1
ATOM 1702 C C . SER A 1 216 ? 25.529 10.345 -33.724 1.00 47.44 216 SER A C 1
ATOM 1704 O O . SER A 1 216 ? 26.607 9.941 -33.286 1.00 47.44 216 SER A O 1
ATOM 1706 N N . ILE A 1 217 ? 25.345 10.702 -34.995 1.00 43.97 217 ILE A N 1
ATOM 1707 C CA . ILE A 1 217 ? 26.439 10.846 -35.950 1.00 43.97 217 ILE A CA 1
ATOM 1708 C C . ILE A 1 217 ? 27.298 12.001 -35.431 1.00 43.97 217 ILE A C 1
ATOM 1710 O O . ILE A 1 217 ? 26.976 13.173 -35.632 1.00 43.97 217 ILE A O 1
ATOM 1714 N N . GLN A 1 218 ? 28.364 11.683 -34.697 1.00 37.94 218 GLN A N 1
ATOM 1715 C CA . GLN A 1 218 ? 29.426 12.645 -34.451 1.00 37.94 218 GLN A CA 1
ATOM 1716 C C . GLN A 1 218 ? 30.137 12.841 -35.787 1.00 37.94 218 GLN A C 1
ATOM 1718 O O . GLN A 1 218 ? 30.966 12.029 -36.186 1.00 37.94 218 GLN A O 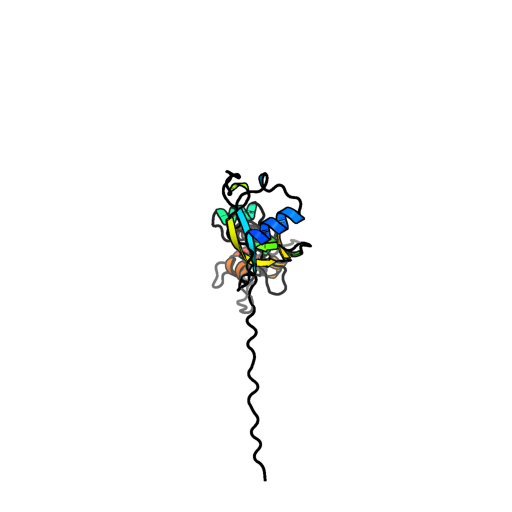1
ATOM 1723 N N . TYR A 1 219 ? 29.765 13.900 -36.506 1.00 34.72 219 TYR A N 1
ATOM 1724 C CA . TYR A 1 219 ? 30.584 14.410 -37.595 1.00 34.72 219 TYR A CA 1
ATOM 1725 C C . TYR A 1 219 ? 31.928 14.839 -36.990 1.00 34.72 219 TYR A C 1
ATOM 1727 O O . TYR A 1 219 ? 31.981 15.794 -36.212 1.00 34.72 219 TYR A O 1
ATOM 1735 N N . HIS A 1 220 ? 32.983 14.080 -37.288 1.00 37.31 220 HIS A N 1
ATOM 1736 C CA . HIS A 1 220 ? 34.367 14.531 -37.161 1.00 37.31 220 HIS A CA 1
ATOM 1737 C C . HIS A 1 220 ? 34.778 15.294 -38.416 1.00 37.31 220 HIS A C 1
ATOM 1739 O O . HIS A 1 220 ? 34.412 14.839 -39.524 1.00 37.31 220 HIS A O 1
#

Secondary structure (DSSP, 8-state):
----------------------HHHHHHHHHHTT--TTTS-SEEEEEEE-S-------BPPPHHHHHHHHTT---EEE--TTSPPEEE-SS-EEEEEEEEEEEEEEE-TTPPPGGGSPPP-SPPPEEEEEEE-EEEEEEEEEEEE---HHHHHHHSEEE--TTT----TTS----HHHHHHTT---S-HHHHHHHHHHTTEEEEESSSEEEEEE------

Mean predicted aligned error: 11.62 Å